Protein AF-A0A7S1AVR0-F1 (afdb_monomer_lite)

Foldseek 3Di:
DDDDDDDDDDDPPPPPPPPPDPPPVPPPPDPPPDDDDDDDDPPPPPDDPPDDPPDDDDDDDPDPVVVVVVVVVVVVPPPPDDDDDDDDDPVVVVVVVVVVVVVVVVVVVVVVVVVVVVVVVVVVVVVVVVVVVVVVVVVVVVVVVVVVVVVVVVVVVVVVVVVVVVVVVVVVVVVVVVVVVVVVVVVVVVVVVVVVVVVVVVVVVVVVVVVVVVVVVVVVVVVVVVVVVVVVVVVVVVVVVVVVVVVVVVVVVVVVVVVVVVVVVVVVVVVVVVVVVVVVVVVVVVVVVVVVVVVVVVVVVVVVVVVPPPPPPPDD

Secondary structure (DSSP, 8-state):
----------------------------S----------------------------------THHHHHHHHHHHTTSSS--------SSHHHHHHHHHHHHHHHHHHHHHHHHHHHHHHHHHHHHHHHHHHHHHHHHHHHHHHHHHHHHHHHHHHHHHHHHHHHHHHHHHHHHHHHHHHHHHHHHHHHHHHHHHHHHHHHHHHHHHHHHHHHHHHHHHHHHHHHHHHHHHHHHHHHHHHHHHHHHHHHHHHHHHHHHHHHHHHHHHHHHHHHHHHHHHHHHHHHHHHHHHHHHHHHHHHHHHHHHHSS-------

Sequence (316 aa):
MVLDTPATSPSSLVRSETTSGVRVQKALAASGLDTVLSPVARDRCASEPRSACYEAPSLPRLSSAARLAAIENSIASVCRDTCPGTSRKVASIDLDYRLQKLEEQITTTSHTNDSQVALLVDHAGTLEERLLAIRATREIHYERRQKGFRVVDNNMRVDFNSASQLQREAEARLELSAGARMTDLCEQFRKDRVAHTCVQEEFLREIGDEISRLGSALDAQRDTRVHHGDSIVARLETEFEEMQETLRAEQKLRSETQGALQQAVEDASSQLRAEIRRERDEREAVQGKLLDLLETTCSRIEVSVLSERPAVCINA

Structure (mmCIF, N/CA/C/O backbone):
data_AF-A0A7S1AVR0-F1
#
_entry.id   AF-A0A7S1AVR0-F1
#
loop_
_atom_site.group_PDB
_atom_site.id
_atom_site.type_symbol
_atom_site.label_atom_id
_atom_site.label_alt_id
_atom_site.label_comp_id
_atom_site.label_asym_id
_atom_site.label_entity_id
_atom_site.label_seq_id
_atom_site.pdbx_PDB_ins_code
_atom_site.Cartn_x
_atom_site.Cartn_y
_atom_site.Cartn_z
_atom_site.occupancy
_atom_site.B_iso_or_equiv
_atom_site.auth_seq_id
_atom_site.auth_comp_id
_atom_site.auth_asym_id
_atom_site.auth_atom_id
_atom_site.pdbx_PDB_model_num
ATOM 1 N N . MET A 1 1 ? -42.057 13.515 44.135 1.00 44.62 1 MET A N 1
ATOM 2 C CA . MET A 1 1 ? -41.476 14.786 43.658 1.00 44.62 1 MET A CA 1
ATOM 3 C C . MET A 1 1 ? -40.404 14.420 42.657 1.00 44.62 1 MET A C 1
ATOM 5 O O . MET A 1 1 ? -39.412 13.816 43.034 1.00 44.62 1 MET A O 1
ATOM 9 N N . VAL A 1 2 ? -40.722 14.640 41.387 1.00 44.78 2 VAL A N 1
ATOM 10 C CA . VAL A 1 2 ? -39.928 14.260 40.219 1.00 44.78 2 VAL A CA 1
ATOM 11 C C . VAL A 1 2 ? -38.876 15.346 40.015 1.00 44.78 2 VAL A C 1
ATOM 13 O O . VAL A 1 2 ? -39.233 16.516 39.904 1.00 44.78 2 VAL A O 1
ATOM 16 N N . LEU A 1 3 ? -37.598 14.976 40.037 1.00 51.28 3 LEU A N 1
ATOM 17 C CA . LEU A 1 3 ? -36.510 15.844 39.601 1.00 51.28 3 LEU A CA 1
ATOM 18 C C . LEU A 1 3 ? -36.007 15.295 38.271 1.00 51.28 3 LEU A C 1
ATOM 20 O O . LEU A 1 3 ? -35.187 14.382 38.235 1.00 51.28 3 LEU A O 1
ATOM 24 N N . ASP A 1 4 ? -36.557 15.853 37.196 1.00 48.62 4 ASP A N 1
ATOM 25 C CA . ASP A 1 4 ? -36.037 15.717 35.844 1.00 48.62 4 ASP A CA 1
ATOM 26 C C . ASP A 1 4 ? -34.758 16.550 35.722 1.00 48.62 4 ASP A C 1
ATOM 28 O O . ASP A 1 4 ? -34.782 17.782 35.762 1.00 48.62 4 ASP A O 1
ATOM 32 N N . THR A 1 5 ? -33.625 15.875 35.563 1.00 56.03 5 THR A N 1
ATOM 33 C CA . THR A 1 5 ? -32.391 16.468 35.049 1.00 56.03 5 THR A CA 1
ATOM 34 C C . THR A 1 5 ? -32.277 16.138 33.559 1.00 56.03 5 THR A C 1
ATOM 36 O O . THR A 1 5 ? -32.280 14.962 33.190 1.00 56.03 5 THR A O 1
ATOM 39 N N . PRO A 1 6 ? -32.162 17.134 32.662 1.00 60.41 6 PRO A N 1
ATOM 40 C CA . PRO A 1 6 ? -31.922 16.857 31.257 1.00 60.41 6 PRO A CA 1
ATOM 41 C C . PRO A 1 6 ? -30.470 16.416 31.060 1.00 60.41 6 PRO A C 1
ATOM 43 O O . PRO A 1 6 ? -29.523 17.146 31.358 1.00 60.41 6 PRO A O 1
ATOM 46 N N . ALA A 1 7 ? -30.317 15.199 30.545 1.00 51.16 7 ALA A N 1
ATOM 47 C CA . ALA A 1 7 ? -29.052 14.637 30.116 1.00 51.16 7 ALA A CA 1
ATOM 48 C C . ALA A 1 7 ? -28.479 15.440 28.940 1.00 51.16 7 ALA A C 1
ATOM 50 O O . ALA A 1 7 ? -29.019 15.477 27.832 1.00 51.16 7 ALA A O 1
ATOM 51 N N . THR A 1 8 ? -27.338 16.057 29.212 1.00 51.16 8 THR A N 1
ATOM 52 C CA . THR A 1 8 ? -26.366 16.578 28.261 1.00 51.16 8 THR A CA 1
ATOM 53 C C . THR A 1 8 ? -26.035 15.498 27.230 1.00 51.16 8 THR A C 1
ATOM 55 O O . THR A 1 8 ? -25.371 14.510 27.539 1.00 51.16 8 THR A O 1
ATOM 58 N N . SER A 1 9 ? -26.516 15.669 25.999 1.00 51.44 9 SER A N 1
ATOM 59 C CA . SER A 1 9 ? -26.126 14.809 24.882 1.00 51.44 9 SER A CA 1
ATOM 60 C C . SER A 1 9 ? -24.748 15.234 24.359 1.00 51.44 9 SER A C 1
ATOM 62 O O . SER A 1 9 ? -24.509 16.433 24.189 1.00 51.44 9 SER A O 1
ATOM 64 N N . PRO A 1 10 ? -23.832 14.282 24.123 1.00 54.88 10 PRO A N 1
ATOM 65 C CA . PRO A 1 10 ? -22.456 14.572 23.769 1.00 54.88 10 PRO A CA 1
ATOM 66 C C . PRO A 1 10 ? -22.299 14.816 22.265 1.00 54.88 10 PRO A C 1
ATOM 68 O O . PRO A 1 10 ? -22.935 14.173 21.436 1.00 54.88 10 PRO A O 1
ATOM 71 N N . SER A 1 11 ? -21.357 15.704 21.959 1.00 44.28 11 SER A N 1
ATOM 72 C CA . SER A 1 11 ? -20.429 15.589 20.835 1.00 44.28 11 SER A CA 1
ATOM 73 C C . SER A 1 11 ? -21.050 15.353 19.459 1.00 44.28 11 SER A C 1
ATOM 75 O O . SER A 1 11 ? -21.149 14.231 18.963 1.00 44.28 11 SER A O 1
ATOM 77 N N . SER A 1 12 ? -21.326 16.465 18.77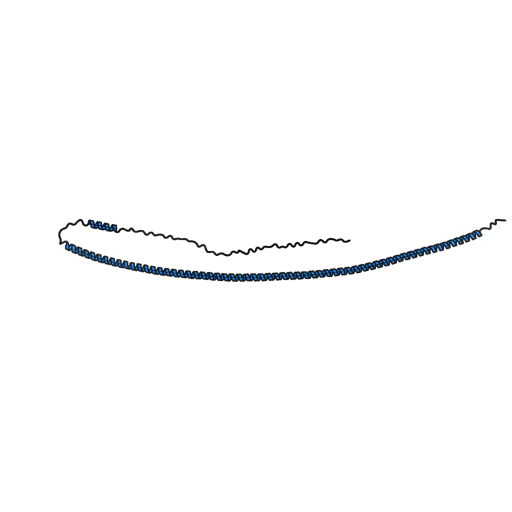7 1.00 43.91 12 SER A N 1
ATOM 78 C CA . SER A 1 12 ? -21.256 16.543 17.323 1.00 43.91 12 SER A CA 1
ATOM 79 C C . SER A 1 12 ? -19.890 16.030 16.859 1.00 43.91 12 SER A C 1
ATOM 81 O O . SER A 1 12 ? -18.874 16.725 16.881 1.00 43.91 12 SER A O 1
ATOM 83 N N . LEU A 1 13 ? -19.871 14.765 16.451 1.00 46.22 13 LEU A N 1
ATOM 84 C CA . LEU A 1 13 ? -18.769 14.141 15.746 1.00 46.22 13 LEU A CA 1
ATOM 85 C C . LEU A 1 13 ? -18.708 14.803 14.366 1.00 46.22 13 LEU A C 1
ATOM 87 O O . LEU A 1 13 ? -19.378 14.399 13.417 1.00 46.22 13 LEU A O 1
ATOM 91 N N . VAL A 1 14 ? -17.950 15.896 14.291 1.00 46.62 14 VAL A N 1
ATOM 92 C CA . VAL A 1 14 ? -17.516 16.509 13.041 1.00 46.62 14 VAL A CA 1
ATOM 93 C C . VAL A 1 14 ? -16.705 15.444 12.310 1.00 46.62 14 VAL A C 1
ATOM 95 O O . VAL A 1 14 ? -15.529 15.228 12.589 1.00 46.62 14 VAL A O 1
ATOM 98 N N . ARG A 1 15 ? -17.357 14.740 11.381 1.00 44.25 15 ARG A N 1
ATOM 99 C CA . ARG A 1 15 ? -16.680 14.090 10.262 1.00 44.25 15 ARG A CA 1
ATOM 100 C C . ARG A 1 15 ? -16.068 15.205 9.420 1.00 44.25 15 ARG A C 1
ATOM 102 O O . ARG A 1 15 ? -16.693 15.718 8.499 1.00 44.25 15 ARG A O 1
ATOM 109 N N . SER A 1 16 ? -14.852 15.610 9.762 1.00 44.28 16 SER A N 1
ATOM 110 C CA . SER A 1 16 ? -13.951 16.231 8.804 1.00 44.28 16 SER A CA 1
ATOM 111 C C . SER A 1 16 ? -13.518 15.131 7.842 1.00 44.28 16 SER A C 1
ATOM 113 O O . SER A 1 16 ? -12.582 14.377 8.098 1.00 44.28 16 SER A O 1
ATOM 115 N N . GLU A 1 17 ? -14.258 15.009 6.744 1.00 40.25 17 GLU A N 1
ATOM 116 C CA . GLU A 1 17 ? -13.794 14.322 5.549 1.00 40.25 17 GLU A CA 1
ATOM 117 C C . GLU A 1 17 ? -12.473 14.968 5.120 1.00 40.25 17 GLU A C 1
ATOM 119 O O . GLU A 1 17 ? -12.417 16.066 4.565 1.00 40.25 17 GLU A O 1
ATOM 124 N N . THR A 1 18 ? -11.372 14.289 5.422 1.00 49.06 18 THR A N 1
ATOM 125 C CA . THR A 1 18 ? -10.062 14.531 4.834 1.00 49.06 18 THR A CA 1
ATOM 126 C C . THR A 1 18 ? -10.076 14.044 3.387 1.00 49.06 18 THR A C 1
ATOM 128 O O . THR A 1 18 ? -9.428 13.072 3.019 1.00 49.06 18 THR A O 1
ATOM 131 N N . THR A 1 19 ? -10.801 14.753 2.527 1.00 50.31 19 THR A N 1
ATOM 132 C CA . THR A 1 19 ? -10.668 14.665 1.067 1.00 50.31 19 THR A CA 1
ATOM 133 C C . THR A 1 19 ? -10.056 15.952 0.526 1.00 50.31 19 THR A C 1
ATOM 135 O O . THR A 1 19 ? -10.594 16.624 -0.344 1.00 50.31 19 THR A O 1
ATOM 138 N N . SER A 1 20 ? -8.875 16.288 1.046 1.00 44.47 20 SER A N 1
ATOM 139 C CA . SER A 1 20 ? -7.823 16.901 0.235 1.00 44.47 20 SER A CA 1
ATOM 140 C C . SER A 1 20 ? -7.019 15.715 -0.309 1.00 44.47 20 SER A C 1
ATOM 142 O O . SER A 1 20 ? -6.165 15.153 0.362 1.00 44.47 20 SER A O 1
ATOM 144 N N . GLY A 1 21 ? -7.388 15.141 -1.450 1.00 45.91 21 GLY A N 1
ATOM 145 C CA . GLY A 1 21 ? -7.293 15.876 -2.700 1.00 45.91 21 GLY A CA 1
ATOM 146 C C . GLY A 1 21 ? -5.830 16.121 -3.070 1.00 45.91 21 GLY A C 1
ATOM 147 O O . GLY A 1 21 ? -5.524 17.143 -3.677 1.00 45.91 21 GLY A O 1
ATOM 148 N N . VAL A 1 22 ? -4.917 15.203 -2.717 1.00 43.09 22 VAL A N 1
ATOM 149 C CA . VAL A 1 22 ? -3.593 15.127 -3.341 1.00 43.09 22 VAL A CA 1
ATOM 150 C C . VAL A 1 22 ? -3.816 14.810 -4.820 1.00 43.09 22 VAL A C 1
ATOM 152 O O . VAL A 1 22 ? -3.806 13.661 -5.259 1.00 43.09 22 VAL A O 1
ATOM 155 N N . ARG A 1 23 ? -4.036 15.865 -5.612 1.00 46.56 23 ARG A N 1
ATOM 156 C CA . ARG A 1 23 ? -3.680 15.897 -7.025 1.00 46.56 23 ARG A CA 1
ATOM 157 C C . ARG A 1 23 ? -2.178 15.642 -7.079 1.00 46.56 23 ARG A C 1
ATOM 159 O O . ARG A 1 23 ? -1.380 16.571 -7.134 1.00 46.56 23 ARG A O 1
ATOM 166 N N . VAL A 1 24 ? -1.794 14.370 -7.107 1.00 45.84 24 VAL A N 1
ATOM 167 C CA . VAL A 1 24 ? -0.595 13.975 -7.834 1.00 45.84 24 VAL A CA 1
ATOM 168 C C . VAL A 1 24 ? -0.939 14.264 -9.288 1.00 45.84 24 VAL A C 1
ATOM 170 O O . VAL A 1 24 ? -1.520 13.440 -9.994 1.00 45.84 24 VAL A O 1
ATOM 173 N N . GLN A 1 25 ? -0.681 15.505 -9.709 1.00 42.16 25 GLN A N 1
ATOM 174 C CA . GLN A 1 25 ? -0.540 15.816 -11.116 1.00 42.16 25 GLN A CA 1
ATOM 175 C C . GLN A 1 25 ? 0.539 14.878 -11.631 1.00 42.16 25 GLN A C 1
ATOM 177 O O . GLN A 1 25 ? 1.729 15.031 -11.368 1.00 42.16 25 GLN A O 1
ATOM 182 N N . LYS A 1 26 ? 0.063 13.848 -12.318 1.00 47.94 26 LYS A N 1
ATOM 183 C CA . LYS A 1 26 ? 0.822 12.932 -13.141 1.00 47.94 26 LYS A CA 1
ATOM 184 C C . LYS A 1 26 ? 1.435 13.755 -14.275 1.00 47.94 26 LYS A C 1
ATOM 186 O O . LYS A 1 26 ? 0.915 13.790 -15.383 1.00 47.94 26 LYS A O 1
ATOM 191 N N . ALA A 1 27 ? 2.527 14.450 -13.971 1.00 42.81 27 ALA A N 1
ATOM 192 C CA . ALA A 1 27 ? 3.461 14.999 -14.939 1.00 42.81 27 ALA A CA 1
ATOM 193 C C . ALA A 1 27 ? 4.298 13.834 -15.495 1.00 42.81 27 ALA A C 1
ATOM 195 O O . ALA A 1 27 ? 5.472 13.670 -15.192 1.00 42.81 27 ALA A O 1
ATOM 196 N N . LEU A 1 28 ? 3.640 12.966 -16.262 1.00 49.56 28 LEU A N 1
ATOM 197 C CA . LEU A 1 28 ? 4.255 11.927 -17.085 1.00 49.56 28 LEU A CA 1
ATOM 198 C C . LEU A 1 28 ? 3.753 12.140 -18.510 1.00 49.56 28 LEU A C 1
ATOM 200 O O . LEU A 1 28 ? 2.890 11.412 -18.987 1.00 49.56 28 LEU A O 1
ATOM 204 N N . ALA A 1 29 ? 4.243 13.199 -19.146 1.00 48.91 29 ALA A N 1
ATOM 205 C CA . ALA A 1 29 ? 4.212 13.370 -20.594 1.00 48.91 29 ALA A CA 1
ATOM 206 C C . ALA A 1 29 ? 5.099 14.564 -20.960 1.00 48.91 29 ALA A C 1
ATOM 208 O O . ALA A 1 29 ? 4.632 15.697 -20.946 1.00 48.91 29 ALA A O 1
ATOM 209 N N . ALA A 1 30 ? 6.382 14.284 -21.201 1.00 48.12 30 ALA A N 1
ATOM 210 C CA . ALA A 1 30 ? 7.271 14.966 -22.155 1.00 48.12 30 ALA A CA 1
ATOM 211 C C . ALA A 1 30 ? 8.745 14.701 -21.796 1.00 48.12 30 ALA A C 1
ATOM 213 O O . ALA A 1 30 ? 9.553 15.618 -21.686 1.00 48.12 30 ALA A O 1
ATOM 214 N N . SER A 1 31 ? 9.133 13.433 -21.638 1.00 45.06 31 SER A N 1
ATOM 215 C CA . SER A 1 31 ? 10.514 13.045 -21.925 1.00 45.06 31 SER A CA 1
ATOM 216 C C . SER A 1 31 ? 10.659 13.004 -23.446 1.00 45.06 31 SER A C 1
ATOM 218 O O . SER A 1 31 ? 10.564 11.947 -24.065 1.00 45.06 31 SER A O 1
ATOM 220 N N . GLY A 1 32 ? 10.809 14.188 -24.042 1.00 46.75 32 GLY A N 1
ATOM 221 C CA . GLY A 1 32 ? 11.325 14.352 -25.394 1.00 46.75 32 GLY A CA 1
ATOM 222 C C . GLY A 1 32 ? 12.795 13.953 -25.398 1.00 46.75 32 GLY A C 1
ATOM 223 O O . GLY A 1 32 ? 13.672 14.798 -25.265 1.00 46.75 32 GLY A O 1
ATOM 224 N N . LEU A 1 33 ? 13.045 12.650 -25.485 1.00 49.78 33 LEU A N 1
ATOM 225 C CA . LEU A 1 33 ? 14.332 12.073 -25.860 1.00 49.78 33 LEU A CA 1
ATOM 226 C C . LEU A 1 33 ? 14.202 11.521 -27.275 1.00 49.78 33 LEU A C 1
ATOM 228 O O . LEU A 1 33 ? 14.422 10.348 -27.525 1.00 49.78 33 LEU A O 1
ATOM 232 N N . ASP A 1 34 ? 13.837 12.405 -28.191 1.00 43.09 34 ASP A N 1
ATOM 233 C CA . ASP A 1 34 ? 14.128 12.236 -29.599 1.00 43.09 34 ASP A CA 1
ATOM 234 C C . ASP A 1 34 ? 14.895 13.481 -30.001 1.00 43.09 34 ASP A C 1
ATOM 236 O O . ASP A 1 34 ? 14.373 14.593 -29.918 1.00 43.09 34 ASP A O 1
ATOM 240 N N . THR A 1 35 ? 16.153 13.299 -30.390 1.00 46.62 35 THR A N 1
ATOM 241 C CA . THR A 1 35 ? 16.697 13.779 -31.668 1.00 46.62 35 THR A CA 1
ATOM 242 C C . THR A 1 35 ? 18.223 13.848 -31.563 1.00 46.62 35 THR A C 1
ATOM 244 O O . THR A 1 35 ? 18.807 14.824 -31.109 1.00 46.62 35 THR A O 1
ATOM 247 N N . VAL A 1 36 ? 18.835 12.770 -32.055 1.00 48.09 36 VAL A N 1
ATOM 248 C CA . VAL A 1 36 ? 19.993 12.815 -32.957 1.00 48.09 36 VAL A CA 1
ATOM 249 C C . VAL A 1 36 ? 21.324 13.239 -32.328 1.00 48.09 36 VAL A C 1
ATOM 251 O O . VAL A 1 36 ? 21.730 14.396 -32.280 1.00 48.09 36 VAL A O 1
ATOM 254 N N . LEU A 1 37 ? 22.051 12.192 -31.940 1.00 43.22 37 LEU A N 1
ATOM 255 C CA . LEU A 1 37 ? 23.461 11.989 -32.264 1.00 43.22 37 LEU A CA 1
ATOM 256 C C . LEU A 1 37 ? 23.989 12.949 -33.349 1.00 43.22 37 LEU A C 1
ATOM 258 O O . LEU A 1 37 ? 23.586 12.883 -34.504 1.00 43.22 37 LEU A O 1
ATOM 262 N N . SER A 1 38 ? 24.926 13.799 -32.931 1.00 53.25 38 SER A N 1
ATOM 263 C CA . SER A 1 38 ? 26.074 14.341 -33.672 1.00 53.25 38 SER A CA 1
ATOM 264 C C . SER A 1 38 ? 26.224 13.906 -35.142 1.00 53.25 38 SER A C 1
ATOM 266 O O . SER A 1 38 ? 26.206 12.715 -35.458 1.00 53.25 38 SER A O 1
ATOM 268 N N . PRO A 1 39 ? 26.645 14.841 -36.008 1.00 49.69 39 PRO A N 1
ATOM 269 C CA . PRO A 1 39 ? 28.001 14.626 -36.491 1.00 49.69 39 PRO A CA 1
ATOM 270 C C . PRO A 1 39 ? 28.859 15.885 -36.391 1.00 49.69 39 PRO A C 1
ATOM 272 O O . PRO A 1 39 ? 28.570 16.922 -36.982 1.00 49.69 39 PRO A O 1
ATOM 275 N N . VAL A 1 40 ? 29.954 15.729 -35.647 1.00 50.03 40 VAL A N 1
ATOM 276 C CA . VAL A 1 40 ? 31.326 16.065 -36.049 1.00 50.03 40 VAL A CA 1
ATOM 277 C C . VAL A 1 40 ? 31.390 17.228 -37.037 1.00 50.03 40 VAL A C 1
ATOM 279 O O . VAL A 1 40 ? 31.258 17.056 -38.252 1.00 50.03 40 VAL A O 1
ATOM 282 N N . ALA A 1 41 ? 31.641 18.416 -36.490 1.00 45.41 41 ALA A N 1
ATOM 283 C CA . ALA A 1 41 ? 32.102 19.564 -37.246 1.00 45.41 41 ALA A CA 1
ATOM 284 C C . ALA A 1 41 ? 33.309 19.139 -38.096 1.00 45.41 41 ALA A C 1
ATOM 286 O O . ALA A 1 41 ? 34.398 18.886 -37.587 1.00 45.41 41 ALA A O 1
ATOM 287 N N . ARG A 1 42 ? 33.083 18.999 -39.404 1.00 47.09 42 ARG A N 1
ATOM 288 C CA . ARG A 1 42 ? 34.141 18.846 -40.396 1.00 47.09 42 ARG A CA 1
ATOM 289 C C . ARG A 1 42 ? 34.954 20.133 -40.411 1.00 47.09 42 ARG A C 1
ATOM 291 O O . ARG A 1 42 ? 34.459 21.165 -40.869 1.00 47.09 42 ARG A O 1
ATOM 298 N N . ASP A 1 43 ? 36.194 20.032 -39.952 1.00 41.03 43 ASP A N 1
ATOM 299 C CA . ASP A 1 43 ? 37.265 20.975 -40.246 1.00 41.03 43 ASP A CA 1
ATOM 300 C C . ASP A 1 43 ? 37.285 21.283 -41.748 1.00 41.03 43 ASP A C 1
ATOM 302 O O . ASP A 1 43 ? 37.631 20.451 -42.591 1.00 41.03 43 ASP A O 1
ATOM 306 N N . ARG A 1 44 ? 36.889 22.509 -42.095 1.00 43.50 44 ARG A N 1
ATOM 307 C CA . ARG A 1 44 ? 37.154 23.098 -43.406 1.00 43.50 44 ARG A CA 1
ATOM 308 C C . ARG A 1 44 ? 38.602 23.588 -43.419 1.00 43.50 44 ARG A C 1
ATOM 310 O O . ARG A 1 44 ? 38.856 24.779 -43.273 1.00 43.50 44 ARG A O 1
ATOM 317 N N . CYS A 1 45 ? 39.551 22.686 -43.652 1.00 44.81 45 CYS A N 1
ATOM 318 C CA . CYS A 1 45 ? 40.854 23.071 -44.193 1.00 44.81 45 CYS A CA 1
ATOM 319 C C . CYS A 1 45 ? 40.684 23.393 -45.684 1.00 44.81 45 CYS A C 1
ATOM 321 O O . CYS A 1 45 ? 40.872 22.546 -46.552 1.00 44.81 45 CYS A O 1
ATOM 323 N N . ALA A 1 46 ? 40.287 24.630 -45.975 1.00 47.97 46 ALA A N 1
ATOM 324 C CA . ALA A 1 46 ? 40.421 25.215 -47.299 1.00 47.97 46 ALA A CA 1
ATOM 325 C C . ALA A 1 46 ? 41.874 25.686 -47.478 1.00 47.97 46 ALA A C 1
ATOM 327 O O . ALA A 1 46 ? 42.205 26.833 -47.191 1.00 47.97 46 ALA A O 1
ATOM 328 N N . SER A 1 47 ? 42.755 24.788 -47.917 1.00 48.00 47 SER A N 1
ATOM 329 C CA . SER A 1 47 ? 44.052 25.148 -48.492 1.00 48.00 47 SER A CA 1
ATOM 330 C C . SER A 1 47 ? 43.971 24.992 -50.010 1.00 48.00 47 SER A C 1
ATOM 332 O O . SER A 1 47 ? 44.215 23.927 -50.568 1.00 48.00 47 SER A O 1
ATOM 334 N N . GLU A 1 48 ? 43.594 26.073 -50.694 1.00 43.56 48 GLU A N 1
ATOM 335 C CA . GLU A 1 48 ? 43.820 26.213 -52.134 1.00 43.56 48 GLU A CA 1
ATOM 336 C C . GLU A 1 48 ? 45.324 26.424 -52.390 1.00 43.56 48 GLU A C 1
ATOM 338 O O . GLU A 1 48 ? 45.884 27.409 -51.901 1.00 43.56 48 GLU A O 1
ATOM 343 N N . PRO A 1 49 ? 46.006 25.592 -53.197 1.00 50.44 49 PRO A N 1
ATOM 344 C CA . PRO A 1 49 ? 47.264 25.989 -53.799 1.00 50.44 49 PRO A CA 1
ATOM 345 C C . PRO A 1 49 ? 46.937 26.761 -55.080 1.00 50.44 49 PRO A C 1
ATOM 347 O O . PRO A 1 49 ? 46.643 26.178 -56.126 1.00 50.44 49 PRO A O 1
ATOM 350 N N . ARG A 1 50 ? 46.969 28.097 -55.016 1.00 46.44 50 ARG A N 1
ATOM 351 C CA . ARG A 1 50 ? 46.942 28.922 -56.227 1.00 46.44 50 ARG A CA 1
ATOM 352 C C . ARG A 1 50 ? 48.228 28.696 -57.020 1.00 46.44 50 ARG A C 1
ATOM 354 O O . ARG A 1 50 ? 49.290 29.214 -56.696 1.00 46.44 50 ARG A O 1
ATOM 361 N N . SER A 1 51 ? 48.059 27.873 -58.049 1.00 53.50 51 SER A N 1
ATOM 362 C CA . SER A 1 51 ? 48.830 27.739 -59.281 1.00 53.50 51 SER A CA 1
ATOM 363 C C . SER A 1 51 ? 49.708 28.955 -59.592 1.00 53.50 51 SER A C 1
ATOM 365 O O . SER A 1 51 ? 49.220 29.998 -60.026 1.00 53.50 51 SER A O 1
ATOM 367 N N . ALA A 1 52 ? 51.018 28.790 -59.410 1.00 44.09 52 ALA A N 1
ATOM 368 C CA . ALA A 1 52 ? 52.026 29.674 -59.969 1.00 44.09 52 ALA A CA 1
ATOM 369 C C . ALA A 1 52 ? 52.006 29.533 -61.499 1.00 44.09 52 ALA A C 1
ATOM 371 O O . ALA A 1 52 ? 52.456 28.529 -62.055 1.00 44.09 52 ALA A O 1
ATOM 372 N N . CYS A 1 53 ? 51.448 30.529 -62.182 1.00 40.47 53 CYS A N 1
ATOM 373 C CA . CYS A 1 53 ? 51.599 30.695 -63.619 1.00 40.47 53 CYS A CA 1
ATOM 374 C C . CYS A 1 53 ? 53.074 31.000 -63.912 1.00 40.47 53 CYS A C 1
ATOM 376 O O . CYS A 1 53 ? 53.535 32.119 -63.704 1.00 40.47 53 CYS A O 1
ATOM 378 N N . TYR A 1 54 ? 53.822 29.999 -64.372 1.00 47.06 54 TYR A N 1
ATOM 379 C CA . TYR A 1 54 ? 55.092 30.228 -65.051 1.00 47.06 54 TYR A CA 1
ATOM 380 C C . TYR A 1 54 ? 54.790 30.888 -66.403 1.00 47.06 54 TYR A C 1
ATOM 382 O O . TYR A 1 54 ? 54.397 30.218 -67.358 1.00 47.06 54 TYR A O 1
ATOM 390 N N . GLU A 1 55 ? 54.947 32.210 -66.479 1.00 41.06 55 GLU A N 1
ATOM 391 C CA . GLU A 1 55 ? 55.078 32.918 -67.751 1.00 41.06 55 GLU A CA 1
ATOM 392 C C . GLU A 1 55 ? 56.381 32.467 -68.426 1.00 41.06 55 GLU A C 1
ATOM 394 O O . GLU A 1 55 ? 57.482 32.657 -67.906 1.00 41.06 55 GLU A O 1
ATOM 399 N N . ALA A 1 56 ? 56.253 31.812 -69.579 1.00 46.44 56 ALA A N 1
ATOM 400 C CA . ALA A 1 56 ? 57.386 31.453 -70.417 1.00 46.44 56 ALA A CA 1
ATOM 401 C C . ALA A 1 56 ? 57.936 32.714 -71.118 1.00 46.44 56 ALA A C 1
ATOM 403 O O . ALA A 1 56 ? 57.150 33.499 -71.653 1.00 46.44 56 ALA A O 1
ATOM 404 N N . PRO A 1 57 ? 59.265 32.911 -71.178 1.00 48.16 57 PRO A N 1
ATOM 405 C CA . PRO A 1 57 ? 59.858 34.055 -71.855 1.00 48.16 57 PRO A CA 1
ATOM 406 C C . PRO A 1 57 ? 59.607 33.959 -73.365 1.00 48.16 57 PRO A C 1
ATOM 408 O O . PRO A 1 57 ? 60.077 33.043 -74.042 1.00 48.16 57 PRO A O 1
ATOM 411 N N . SER A 1 58 ? 58.856 34.918 -73.905 1.00 46.75 58 SER A N 1
ATOM 412 C CA . SER A 1 58 ? 58.650 35.073 -75.342 1.00 46.75 58 SER A CA 1
ATOM 413 C C . SER A 1 58 ? 59.973 35.436 -76.021 1.00 46.75 58 SER A C 1
ATOM 415 O O . SER A 1 58 ? 60.462 36.559 -75.891 1.00 46.75 58 SER A O 1
ATOM 417 N N . LEU A 1 59 ? 60.558 34.485 -76.752 1.00 52.19 59 LEU A N 1
ATOM 418 C CA . LEU A 1 59 ? 61.715 34.731 -77.611 1.00 52.19 59 LEU A CA 1
ATOM 419 C C . LEU A 1 59 ? 61.336 35.684 -78.765 1.00 52.19 59 LEU A C 1
ATOM 421 O O . LEU A 1 59 ? 60.267 35.526 -79.366 1.00 52.19 59 LEU A O 1
ATOM 425 N N . PRO A 1 60 ? 62.199 36.653 -79.118 1.00 47.56 60 PRO A N 1
ATOM 426 C CA . PRO A 1 60 ? 61.926 37.611 -80.179 1.00 47.56 60 PRO A CA 1
ATOM 427 C C . PRO A 1 60 ? 61.914 36.917 -81.546 1.00 47.56 60 PRO A C 1
ATOM 429 O O . PRO A 1 60 ? 62.920 36.380 -82.013 1.00 47.56 60 PRO A O 1
ATOM 432 N N . ARG A 1 61 ? 60.758 36.958 -82.219 1.00 46.28 61 ARG A N 1
ATOM 433 C CA . ARG A 1 61 ? 60.627 36.622 -83.640 1.00 46.28 61 ARG A CA 1
ATOM 434 C C . ARG A 1 61 ? 61.383 37.665 -84.467 1.00 46.28 61 ARG A C 1
ATOM 436 O O . ARG A 1 61 ? 60.845 38.719 -84.793 1.00 46.28 61 ARG A O 1
ATOM 443 N N . LEU A 1 62 ? 62.631 37.366 -84.817 1.00 48.72 62 LEU A N 1
ATOM 444 C CA . LEU A 1 62 ? 63.363 38.091 -85.854 1.00 48.72 62 LEU A CA 1
ATOM 445 C C . LEU A 1 62 ? 62.677 37.825 -87.201 1.00 48.72 62 LEU A C 1
ATOM 447 O O . LEU A 1 62 ? 62.687 36.702 -87.702 1.00 48.72 62 LEU A O 1
ATOM 451 N N . SER A 1 63 ? 62.036 38.853 -87.759 1.00 52.88 63 SER A N 1
ATOM 452 C CA . SER A 1 63 ? 61.361 38.775 -89.056 1.00 52.88 63 SER A CA 1
ATOM 453 C C . SER A 1 63 ? 62.355 38.402 -90.165 1.00 52.88 63 SER A C 1
ATOM 455 O O . SER A 1 63 ? 63.395 39.045 -90.329 1.00 52.88 63 SER A O 1
ATOM 457 N N . SER A 1 64 ? 62.030 37.370 -90.950 1.00 55.34 64 SER A N 1
ATOM 458 C CA . SER A 1 64 ? 62.800 36.966 -92.138 1.00 55.34 64 SER A CA 1
ATOM 459 C C . SER A 1 64 ? 62.881 38.073 -93.200 1.00 55.34 64 SER A C 1
ATOM 461 O O . SER A 1 64 ? 63.763 38.035 -94.056 1.00 55.34 64 SER A O 1
ATOM 463 N N . ALA A 1 65 ? 62.036 39.104 -93.092 1.00 56.09 65 ALA A N 1
ATOM 464 C CA . ALA A 1 65 ? 62.040 40.282 -93.950 1.00 56.09 65 ALA A CA 1
ATOM 465 C C . ALA A 1 65 ? 63.345 41.103 -93.854 1.00 56.09 65 ALA A C 1
ATOM 467 O O . ALA A 1 65 ? 63.801 41.632 -94.862 1.00 56.09 65 ALA A O 1
ATOM 468 N N . ALA A 1 66 ? 64.009 41.151 -92.689 1.00 56.50 66 ALA A N 1
ATOM 469 C CA . ALA A 1 66 ? 65.251 41.920 -92.529 1.00 56.50 66 ALA A CA 1
ATOM 470 C C . ALA A 1 66 ? 66.493 41.221 -93.120 1.00 56.50 66 ALA A C 1
ATOM 472 O O . ALA A 1 66 ? 67.450 41.887 -93.508 1.00 56.50 66 ALA A O 1
ATOM 473 N N . ARG A 1 67 ? 66.491 39.881 -93.219 1.00 56.56 67 ARG A N 1
ATOM 474 C CA . ARG A 1 67 ? 67.619 39.122 -93.798 1.00 56.56 67 ARG A CA 1
ATOM 475 C C . ARG A 1 67 ? 67.596 39.101 -95.328 1.00 56.56 67 ARG A C 1
ATOM 477 O O . ARG A 1 67 ? 68.662 39.074 -95.932 1.00 56.56 67 ARG A O 1
ATOM 484 N N . LEU A 1 68 ? 66.416 39.174 -95.948 1.00 57.00 68 LEU A N 1
ATOM 485 C CA . LEU A 1 68 ? 66.299 39.243 -97.410 1.00 57.00 68 LEU A CA 1
ATOM 486 C C . LEU A 1 68 ? 66.709 40.623 -97.962 1.00 57.00 68 LEU A C 1
ATOM 488 O O . LEU A 1 68 ? 67.403 40.679 -98.974 1.00 57.00 68 LEU A O 1
ATOM 492 N N . ALA A 1 69 ? 66.442 41.715 -97.234 1.00 58.25 69 ALA A N 1
ATOM 493 C CA . ALA A 1 69 ? 66.876 43.063 -97.627 1.00 58.25 69 ALA A CA 1
ATOM 494 C C . ALA A 1 69 ? 68.412 43.262 -97.602 1.00 58.25 69 ALA A C 1
ATOM 496 O O . ALA A 1 69 ? 68.956 44.059 -98.366 1.00 58.25 69 ALA A O 1
ATOM 497 N N . ALA A 1 70 ? 69.139 42.524 -96.751 1.00 56.50 70 ALA A N 1
ATOM 498 C CA . ALA A 1 70 ? 70.605 42.579 -96.701 1.00 56.50 70 ALA A CA 1
ATOM 499 C C . ALA A 1 70 ? 71.272 41.828 -97.871 1.00 56.50 70 ALA A C 1
ATOM 501 O O . ALA A 1 70 ? 72.363 42.203 -98.297 1.00 56.50 70 ALA A O 1
ATOM 502 N N . ILE A 1 71 ? 70.609 40.804 -98.422 1.00 59.66 71 ILE A N 1
ATOM 503 C CA . ILE A 1 71 ? 71.102 40.059 -99.590 1.00 59.66 71 ILE A CA 1
ATOM 504 C C . ILE A 1 71 ? 70.799 40.830 -100.886 1.00 59.66 71 ILE A C 1
ATOM 506 O O . ILE A 1 71 ? 71.677 40.924 -101.743 1.00 59.66 71 ILE A O 1
ATOM 510 N N . GLU A 1 72 ? 69.635 41.482 -101.004 1.00 54.38 72 GLU A N 1
ATOM 511 C CA . GLU A 1 72 ? 69.326 42.343 -102.162 1.00 54.38 72 GLU A CA 1
ATOM 512 C C . GLU A 1 72 ? 70.283 43.542 -102.289 1.00 54.38 72 GLU A C 1
ATOM 514 O O . GLU A 1 72 ? 70.736 43.854 -103.392 1.00 54.38 72 GLU A O 1
ATOM 519 N N . ASN A 1 73 ? 70.703 44.149 -101.172 1.00 56.06 73 ASN A N 1
ATOM 520 C CA . ASN A 1 73 ? 71.683 45.243 -101.202 1.00 56.06 73 ASN A CA 1
ATOM 521 C C . ASN A 1 73 ? 73.120 44.786 -101.518 1.00 56.06 73 ASN A C 1
ATOM 523 O O . ASN A 1 73 ? 73.903 45.580 -102.037 1.00 56.06 73 ASN A O 1
ATOM 527 N N . SER A 1 74 ? 73.472 43.520 -101.265 1.00 53.34 74 SER A N 1
ATOM 528 C CA . SER A 1 74 ? 74.802 42.986 -101.599 1.00 53.34 74 SER A CA 1
ATOM 529 C C . SER A 1 74 ? 74.921 42.553 -103.064 1.00 53.34 74 SER A C 1
ATOM 531 O O . SER A 1 74 ? 76.025 42.550 -103.605 1.00 53.34 74 SER A O 1
ATOM 533 N N . ILE A 1 75 ? 73.810 42.207 -103.726 1.00 54.34 75 ILE A N 1
ATOM 534 C CA . ILE A 1 75 ? 73.803 41.827 -105.149 1.00 54.34 75 ILE A CA 1
ATOM 535 C C . ILE A 1 75 ? 73.793 43.078 -106.052 1.00 54.34 75 ILE A C 1
ATOM 537 O O . ILE A 1 75 ? 74.389 43.071 -107.129 1.00 54.34 75 ILE A O 1
ATOM 541 N N . ALA A 1 76 ? 73.231 44.200 -105.584 1.00 53.00 76 ALA A N 1
ATOM 542 C CA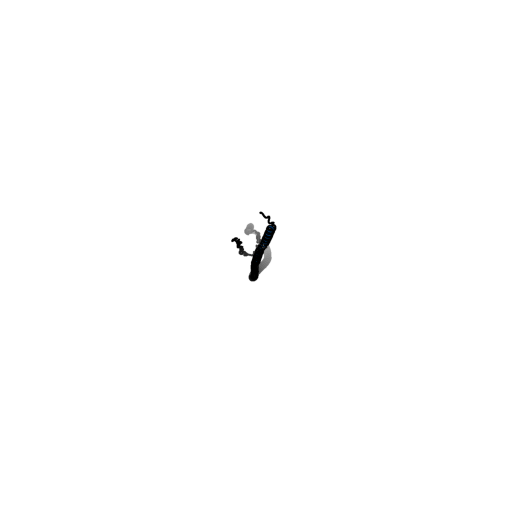 . ALA A 1 76 ? 73.224 45.464 -106.325 1.00 53.00 76 ALA A CA 1
ATOM 543 C C . ALA A 1 76 ? 74.594 46.184 -106.396 1.00 53.00 76 ALA A C 1
ATOM 545 O O . ALA A 1 76 ? 74.784 47.033 -107.270 1.00 53.00 76 ALA A O 1
ATOM 546 N N . SER A 1 77 ? 75.569 45.857 -105.531 1.00 49.59 77 SER A N 1
ATOM 547 C CA . SER A 1 77 ? 76.872 46.552 -105.487 1.00 49.59 77 SER A CA 1
A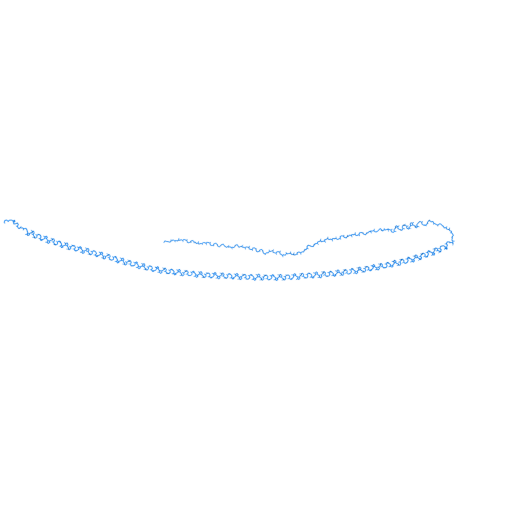TOM 548 C C . SER A 1 77 ? 78.017 45.856 -106.236 1.00 49.59 77 SER A C 1
ATOM 550 O O . SER A 1 77 ? 79.116 46.400 -106.271 1.00 49.59 77 SER A O 1
ATOM 552 N N . VAL A 1 78 ? 77.791 44.684 -106.842 1.00 50.34 78 VAL A N 1
ATOM 553 C CA . VAL A 1 78 ? 78.849 43.902 -107.527 1.00 50.34 78 VAL A CA 1
ATOM 554 C C . VAL A 1 78 ? 78.755 43.986 -109.064 1.00 50.34 78 VAL A C 1
ATOM 556 O O . VAL A 1 78 ? 79.651 43.539 -109.768 1.00 50.34 78 VAL A O 1
ATOM 559 N N . CYS A 1 79 ? 77.726 44.639 -109.622 1.00 44.16 79 CYS A N 1
ATOM 560 C CA . CYS A 1 79 ? 77.519 44.727 -111.081 1.00 44.16 79 CYS A CA 1
ATOM 561 C C . CYS A 1 79 ? 77.986 46.041 -111.744 1.00 44.16 79 CYS A C 1
ATOM 563 O O . CYS A 1 79 ? 77.615 46.322 -112.883 1.00 44.16 79 CYS A O 1
ATOM 565 N N . ARG A 1 80 ? 78.809 46.855 -111.075 1.00 41.81 80 ARG A N 1
ATOM 566 C CA . ARG A 1 80 ? 79.492 48.002 -111.698 1.00 41.81 80 ARG A CA 1
ATOM 567 C C . ARG A 1 80 ? 80.991 47.839 -111.521 1.00 41.81 80 ARG A C 1
ATOM 569 O O . ARG A 1 80 ? 81.519 48.306 -110.529 1.00 41.81 80 ARG A O 1
ATOM 576 N N . ASP A 1 81 ? 81.598 47.080 -112.429 1.00 38.94 81 ASP A N 1
ATOM 577 C CA . ASP A 1 81 ? 82.963 47.255 -112.945 1.00 38.94 81 ASP A CA 1
ATOM 578 C C . ASP A 1 81 ? 83.434 45.936 -113.556 1.00 38.94 81 ASP A C 1
ATOM 580 O O . ASP A 1 81 ? 83.837 45.016 -112.853 1.00 38.94 81 ASP A O 1
ATOM 584 N N . THR A 1 82 ? 83.359 45.825 -114.884 1.00 46.12 82 THR A N 1
ATOM 585 C CA . THR A 1 82 ? 84.362 45.123 -115.705 1.00 46.12 82 THR A CA 1
ATOM 586 C C . THR A 1 82 ? 84.031 45.311 -117.183 1.00 46.12 82 THR A C 1
ATOM 588 O O . THR A 1 82 ? 83.156 44.667 -117.759 1.00 46.12 82 THR A O 1
ATOM 591 N N . CYS A 1 83 ? 84.752 46.251 -117.790 1.00 39.28 83 CYS A N 1
ATOM 592 C CA . CYS A 1 83 ? 84.831 46.439 -119.231 1.00 39.28 83 CYS A CA 1
ATOM 593 C C . CYS A 1 83 ? 85.649 45.313 -119.897 1.00 39.28 83 CYS A C 1
ATOM 595 O O . CYS A 1 83 ? 86.470 44.666 -119.240 1.00 39.28 83 CYS A O 1
ATOM 597 N N . PRO A 1 84 ? 85.437 45.070 -121.202 1.00 40.28 84 PRO A N 1
ATOM 598 C CA . PRO A 1 84 ? 85.874 43.858 -121.871 1.00 40.28 84 PRO A CA 1
ATOM 599 C C . PRO A 1 84 ? 87.261 43.990 -122.508 1.00 40.28 84 PRO A C 1
ATOM 601 O O . PRO A 1 84 ? 87.621 45.026 -123.059 1.00 40.28 84 PRO A O 1
ATOM 604 N N . GLY A 1 85 ? 87.961 42.857 -122.560 1.00 33.03 85 GLY A N 1
ATOM 605 C CA . GLY A 1 85 ? 88.933 42.564 -123.609 1.00 33.03 85 GLY A CA 1
ATOM 606 C C . GLY A 1 85 ? 90.381 42.548 -123.147 1.00 33.03 85 GLY A C 1
ATOM 607 O O . GLY A 1 85 ? 90.982 43.595 -122.955 1.00 33.03 85 GLY A O 1
ATOM 608 N N . THR A 1 86 ? 90.975 41.354 -123.061 1.00 35.50 86 THR A N 1
ATOM 609 C CA . THR A 1 86 ? 92.107 40.920 -123.909 1.00 35.50 86 THR A CA 1
ATOM 610 C C . THR A 1 86 ? 92.708 39.587 -123.426 1.00 35.50 86 THR A C 1
ATOM 612 O O . THR A 1 86 ? 92.817 39.316 -122.239 1.00 35.50 86 THR A O 1
ATOM 615 N N . SER A 1 87 ? 93.138 38.773 -124.397 1.00 39.31 87 SER A N 1
ATOM 616 C CA . SER A 1 87 ? 94.151 37.705 -124.291 1.00 39.31 87 SER A CA 1
ATOM 617 C C . SER A 1 87 ? 93.790 36.355 -123.626 1.00 39.31 87 SER A C 1
ATOM 619 O O . SER A 1 87 ? 94.156 36.038 -122.497 1.00 39.31 87 SER A O 1
ATOM 621 N N . ARG A 1 88 ? 93.132 35.486 -124.414 1.00 43.94 88 ARG A N 1
ATOM 622 C CA . ARG A 1 88 ? 92.988 34.032 -124.187 1.00 43.94 88 ARG A CA 1
ATOM 623 C C . ARG A 1 88 ? 94.295 33.301 -124.515 1.00 43.94 88 ARG A C 1
ATOM 625 O O . ARG A 1 88 ? 94.767 33.440 -125.641 1.00 43.94 88 ARG A O 1
ATOM 632 N N . LYS A 1 89 ? 94.766 32.442 -123.596 1.00 44.28 89 LYS A N 1
ATOM 633 C CA . LYS A 1 89 ? 95.234 31.041 -123.817 1.00 44.28 89 LYS A CA 1
ATOM 634 C C . LYS A 1 89 ? 96.263 30.537 -122.789 1.00 44.28 89 LYS A C 1
ATOM 636 O O . LYS A 1 89 ? 96.420 29.331 -122.680 1.00 44.28 89 LYS A O 1
ATOM 641 N N . VAL A 1 90 ? 96.867 31.401 -121.967 1.00 46.72 90 VAL A N 1
ATOM 642 C CA . VAL A 1 90 ? 97.752 30.970 -120.851 1.00 46.72 90 VAL A CA 1
ATOM 643 C C . VAL A 1 90 ? 97.009 30.905 -119.502 1.00 46.72 90 VAL A C 1
ATOM 645 O O . VAL A 1 90 ? 97.434 30.208 -118.592 1.00 46.72 90 VAL A O 1
ATOM 648 N N . ALA A 1 91 ? 95.820 31.512 -119.411 1.00 50.25 91 ALA A N 1
ATOM 649 C CA . ALA A 1 91 ? 94.907 31.372 -118.272 1.00 50.25 91 ALA A CA 1
ATOM 650 C C . ALA A 1 91 ? 94.184 30.008 -118.211 1.00 50.25 91 ALA A C 1
ATOM 652 O O . ALA A 1 91 ? 93.604 29.701 -117.182 1.00 50.25 91 ALA A O 1
ATOM 653 N N . SER A 1 92 ? 94.209 29.199 -119.282 1.00 53.41 92 SER A N 1
ATOM 654 C CA . SER A 1 92 ? 93.436 27.944 -119.387 1.00 53.41 92 SER A CA 1
ATOM 655 C C . SER A 1 92 ? 93.965 26.836 -118.477 1.00 53.41 92 SER A C 1
ATOM 657 O O . SER A 1 92 ? 93.179 26.203 -117.798 1.00 53.41 92 SER A O 1
ATOM 659 N N . ILE A 1 93 ? 95.287 26.636 -118.412 1.00 60.59 93 ILE A N 1
ATOM 660 C CA . ILE A 1 93 ? 95.887 25.537 -117.631 1.00 60.59 93 ILE A CA 1
ATOM 661 C C . ILE A 1 93 ? 95.832 25.832 -116.121 1.00 60.59 93 ILE A C 1
ATOM 663 O O . ILE A 1 93 ? 95.594 24.933 -115.321 1.00 60.59 93 ILE A O 1
ATOM 667 N N . ASP A 1 94 ? 95.997 27.099 -115.721 1.00 64.94 94 ASP A N 1
ATOM 668 C CA . ASP A 1 94 ? 95.786 27.528 -114.328 1.00 64.94 94 ASP A CA 1
ATOM 669 C C . ASP A 1 94 ? 94.293 27.471 -113.951 1.00 64.94 94 ASP A C 1
ATOM 671 O O . ASP A 1 94 ? 93.954 27.109 -112.827 1.00 64.94 94 ASP A O 1
ATOM 675 N N . LEU A 1 95 ? 93.382 27.744 -114.896 1.00 69.12 95 LEU A N 1
ATOM 676 C CA . LEU A 1 95 ? 91.946 27.502 -114.718 1.00 69.12 95 LEU A CA 1
ATOM 677 C C . LEU A 1 95 ? 91.638 26.015 -114.547 1.00 69.12 95 LEU A C 1
ATOM 679 O O . LEU A 1 95 ? 90.897 25.691 -113.633 1.00 69.12 95 LEU A O 1
ATOM 683 N N . ASP A 1 96 ? 92.224 25.130 -115.351 1.00 73.94 96 ASP A N 1
ATOM 684 C CA . ASP A 1 96 ? 91.968 23.687 -115.282 1.00 73.94 96 ASP A CA 1
ATOM 685 C C . ASP A 1 96 ? 92.498 23.076 -113.973 1.00 73.94 96 ASP A C 1
ATOM 687 O O . ASP A 1 96 ? 91.801 22.299 -113.327 1.00 73.94 96 ASP A O 1
ATOM 691 N N . TYR A 1 97 ? 93.678 23.493 -113.498 1.00 81.44 97 TYR A N 1
ATOM 692 C CA . TYR A 1 97 ? 94.192 23.080 -112.184 1.00 81.44 97 TYR A CA 1
ATOM 693 C C . TYR A 1 97 ? 93.361 23.648 -111.024 1.00 81.44 97 TYR A C 1
ATOM 695 O O . TYR A 1 97 ? 93.085 22.951 -110.046 1.00 81.44 97 TYR A O 1
ATOM 703 N N . ARG A 1 98 ? 92.922 24.912 -111.116 1.00 78.50 98 ARG A N 1
ATOM 704 C CA . ARG A 1 98 ? 92.002 25.500 -110.130 1.00 78.50 98 ARG A CA 1
ATOM 705 C C . ARG A 1 98 ? 90.636 24.825 -110.162 1.00 78.50 98 ARG A C 1
ATOM 707 O O . ARG A 1 98 ? 90.068 24.644 -109.095 1.00 78.50 98 ARG A O 1
ATOM 714 N N . LEU A 1 99 ? 90.135 24.433 -111.331 1.00 80.12 99 LEU A N 1
ATOM 715 C CA . LEU A 1 99 ? 88.899 23.668 -111.493 1.00 80.12 99 LEU A CA 1
ATOM 716 C C . LEU A 1 99 ? 89.043 22.279 -110.882 1.00 80.12 99 LEU A C 1
ATOM 718 O O . LEU A 1 99 ? 88.190 21.906 -110.095 1.00 80.12 99 LEU A O 1
ATOM 722 N N . GLN A 1 100 ? 90.147 21.571 -111.124 1.00 83.75 100 GLN A N 1
ATOM 723 C CA . GLN A 1 100 ? 90.401 20.263 -110.517 1.00 83.75 100 GLN A CA 1
ATOM 724 C C . GLN A 1 100 ? 90.546 20.354 -108.991 1.00 83.75 100 GLN A C 1
ATOM 726 O O . GLN A 1 100 ? 89.987 19.541 -108.262 1.00 83.75 100 GLN A O 1
ATOM 731 N N . LYS A 1 101 ? 91.236 21.382 -108.480 1.00 83.00 101 LYS A N 1
ATOM 732 C CA . LYS A 1 101 ? 91.330 21.643 -107.037 1.00 83.00 101 LYS A CA 1
ATOM 733 C C . LYS A 1 101 ? 89.979 22.036 -106.439 1.00 83.00 101 LYS A C 1
ATOM 735 O O . LYS A 1 101 ? 89.683 21.649 -105.313 1.00 83.00 101 LYS A O 1
ATOM 740 N N . LEU A 1 102 ? 89.163 22.797 -107.169 1.00 81.31 102 LEU A N 1
ATOM 741 C CA . LEU A 1 102 ? 87.793 23.116 -106.775 1.00 81.31 102 LEU A CA 1
ATOM 742 C C . LEU A 1 102 ? 86.903 21.873 -106.819 1.00 81.31 102 LEU A C 1
ATOM 744 O O . LEU A 1 102 ? 86.112 21.704 -105.911 1.00 81.31 102 LEU A O 1
ATOM 748 N N . GLU A 1 103 ? 87.051 20.979 -107.793 1.00 88.25 103 GLU A N 1
ATOM 749 C CA . GLU A 1 103 ? 86.329 19.704 -107.869 1.00 88.25 103 GLU A CA 1
ATOM 750 C C . GLU A 1 103 ? 86.736 18.756 -106.738 1.00 88.25 103 GLU A C 1
ATOM 752 O O . GLU A 1 103 ? 85.877 18.150 -106.104 1.00 88.25 103 GLU A O 1
ATOM 757 N N . GLU A 1 104 ? 88.024 18.664 -106.408 1.00 87.88 104 GLU A N 1
ATOM 758 C CA . GLU A 1 104 ? 88.507 17.898 -105.255 1.00 87.88 104 GLU A CA 1
ATOM 759 C C . GLU A 1 104 ? 88.016 18.516 -103.933 1.00 87.88 104 GLU A C 1
ATOM 761 O O . GLU A 1 104 ? 87.564 17.811 -103.031 1.00 87.88 104 GLU A O 1
ATOM 766 N N . GLN A 1 105 ? 87.995 19.849 -103.822 1.00 90.94 105 GLN A N 1
ATOM 767 C CA . GLN A 1 105 ? 87.379 20.545 -102.688 1.00 90.94 105 GLN A CA 1
ATOM 768 C C . GLN A 1 105 ? 85.863 20.331 -102.631 1.00 90.94 105 GLN A C 1
ATOM 770 O O . GLN A 1 105 ? 85.321 20.122 -101.552 1.00 90.94 105 GLN A O 1
ATOM 775 N N . ILE A 1 106 ? 85.164 20.338 -103.764 1.00 89.31 106 ILE A N 1
ATOM 776 C CA . ILE A 1 106 ? 83.720 20.096 -103.847 1.00 89.31 106 ILE A CA 1
ATOM 777 C C . ILE A 1 106 ? 83.407 18.645 -103.479 1.00 89.31 106 ILE A C 1
ATOM 779 O O . ILE A 1 106 ? 82.479 18.405 -102.722 1.00 89.31 106 ILE A O 1
ATOM 783 N N . THR A 1 107 ? 84.183 17.672 -103.948 1.00 89.56 107 THR A N 1
ATOM 784 C CA . THR A 1 107 ? 83.963 16.248 -103.647 1.00 89.56 107 THR A CA 1
ATOM 785 C C . THR A 1 107 ? 84.311 15.907 -102.203 1.00 89.56 107 THR A C 1
ATOM 787 O O . THR A 1 107 ? 83.540 15.209 -101.549 1.00 89.56 107 THR A O 1
ATOM 790 N N . THR A 1 108 ? 85.410 16.441 -101.660 1.00 91.31 108 THR A N 1
ATOM 791 C CA . THR A 1 108 ? 85.741 16.289 -100.233 1.00 91.31 108 THR A CA 1
ATOM 792 C C . THR A 1 108 ? 84.707 16.972 -99.343 1.00 91.31 108 THR A C 1
ATOM 794 O O . THR A 1 108 ? 84.212 16.339 -98.413 1.00 91.31 108 THR A O 1
ATOM 797 N N . THR A 1 109 ? 84.309 18.214 -99.650 1.00 89.88 109 THR A N 1
ATOM 798 C CA . THR A 1 109 ? 83.251 18.906 -98.893 1.00 89.88 109 THR A CA 1
ATOM 799 C C . THR A 1 109 ? 81.904 18.202 -99.025 1.00 89.88 109 THR A C 1
ATOM 801 O O . THR A 1 109 ? 81.238 18.017 -98.010 1.00 89.88 109 THR A O 1
ATOM 804 N N . SER A 1 110 ? 81.532 17.723 -100.216 1.00 93.56 110 SER A N 1
ATOM 805 C CA . SER A 1 110 ? 80.334 16.903 -100.435 1.00 93.56 110 SER A CA 1
ATOM 806 C C . SER A 1 110 ? 80.376 15.650 -99.577 1.00 93.56 110 SER A C 1
ATOM 808 O O . SER A 1 110 ? 79.461 15.438 -98.799 1.00 93.56 110 SER A O 1
ATOM 810 N N . HIS A 1 111 ? 81.462 14.875 -99.616 1.00 93.56 111 HIS A N 1
ATOM 811 C CA . HIS A 1 111 ? 81.573 13.647 -98.833 1.00 93.56 111 HIS A CA 1
ATOM 812 C C . HIS A 1 111 ? 81.517 13.912 -97.321 1.00 93.56 111 HIS A C 1
ATOM 814 O O . HIS A 1 111 ? 80.840 13.192 -96.585 1.00 93.56 111 HIS A O 1
ATOM 820 N N . THR A 1 112 ? 82.168 14.982 -96.841 1.00 94.31 112 THR A N 1
ATOM 821 C CA . THR A 1 112 ? 82.053 15.383 -95.432 1.00 94.31 112 THR A CA 1
ATOM 822 C C . THR A 1 112 ? 80.631 15.811 -95.079 1.00 94.31 112 THR A C 1
ATOM 824 O O . THR A 1 112 ? 80.121 15.382 -94.046 1.00 94.31 112 THR A O 1
ATOM 827 N N . ASN A 1 113 ? 79.963 16.582 -95.941 1.00 93.00 113 ASN A N 1
ATOM 828 C CA . ASN A 1 113 ? 78.585 17.013 -95.732 1.00 93.00 113 ASN A CA 1
ATOM 829 C C . ASN A 1 113 ? 77.633 15.814 -95.741 1.00 93.00 113 ASN A C 1
ATOM 831 O O . ASN A 1 113 ? 76.802 15.711 -94.850 1.00 93.00 113 ASN A O 1
ATOM 835 N N . ASP A 1 114 ? 77.796 14.871 -96.667 1.00 94.56 114 ASP A N 1
ATOM 836 C CA . ASP A 1 114 ? 76.987 13.654 -96.758 1.00 94.56 114 ASP A CA 1
ATOM 837 C C . ASP A 1 114 ? 77.155 12.785 -95.504 1.00 94.56 114 ASP A C 1
ATOM 839 O O . ASP A 1 114 ? 76.169 12.303 -94.949 1.00 94.56 114 ASP A O 1
ATOM 843 N N . SER A 1 115 ? 78.383 12.650 -94.985 1.00 94.56 115 SER A N 1
ATOM 844 C CA . SER A 1 115 ? 78.634 11.938 -93.722 1.00 94.56 115 SER A CA 1
ATOM 845 C C . SER A 1 115 ? 78.019 12.646 -92.505 1.00 94.56 115 SER A C 1
ATOM 847 O O . SER A 1 115 ? 77.465 11.991 -91.621 1.00 94.56 115 SER A O 1
ATOM 849 N N . GLN A 1 116 ? 78.057 13.985 -92.468 1.00 96.12 116 GLN A N 1
ATOM 850 C CA . GLN A 1 116 ? 77.418 14.781 -91.418 1.00 96.12 116 GLN A CA 1
ATOM 851 C C . GLN A 1 116 ? 75.893 14.687 -91.498 1.00 96.12 116 GLN A C 1
ATOM 853 O O . GLN A 1 116 ? 75.239 14.535 -90.469 1.00 96.12 116 GLN A O 1
ATOM 858 N N . VAL A 1 117 ? 75.324 14.745 -92.704 1.00 95.75 117 VAL A N 1
ATOM 859 C CA . VAL A 1 117 ? 73.887 14.582 -92.944 1.00 95.75 117 VAL A CA 1
ATOM 860 C C . VAL A 1 117 ? 73.442 13.185 -92.524 1.00 95.75 117 VAL A C 1
ATOM 862 O O . VAL A 1 117 ? 72.465 13.080 -91.790 1.00 95.75 117 VAL A O 1
ATOM 865 N N . ALA A 1 118 ? 74.172 12.130 -92.895 1.00 96.44 118 ALA A N 1
ATOM 866 C CA . ALA A 1 118 ? 73.870 10.764 -92.471 1.00 96.44 118 ALA A CA 1
ATOM 867 C C . ALA A 1 118 ? 73.875 10.623 -90.939 1.00 96.44 118 ALA A C 1
ATOM 869 O O . ALA A 1 118 ? 72.914 10.121 -90.363 1.00 96.44 118 ALA A O 1
ATOM 870 N N . LEU A 1 119 ? 74.894 11.161 -90.259 1.00 96.56 119 LEU A N 1
ATOM 871 C CA . LEU A 1 119 ? 74.971 11.137 -88.795 1.00 96.56 119 LEU A CA 1
ATOM 872 C C . LEU A 1 119 ? 73.836 11.937 -88.131 1.00 96.56 119 LEU A C 1
ATOM 874 O O . LEU A 1 119 ? 73.285 11.510 -87.116 1.00 96.56 119 LEU A O 1
ATOM 878 N N . LEU A 1 120 ? 73.455 13.088 -88.694 1.00 96.19 120 LEU A N 1
ATOM 879 C CA . LEU A 1 120 ? 72.305 13.860 -88.215 1.00 96.19 120 LEU A CA 1
ATOM 880 C C . LEU A 1 120 ? 70.984 13.111 -88.421 1.00 96.19 120 LEU A C 1
ATOM 882 O O . LEU A 1 120 ? 70.117 13.189 -87.552 1.00 96.19 120 LEU A O 1
ATOM 886 N N . VAL A 1 121 ? 70.836 12.381 -89.528 1.00 97.50 121 VAL A N 1
ATOM 887 C CA . VAL A 1 121 ? 69.675 11.521 -89.795 1.00 97.50 121 VAL A CA 1
ATOM 888 C C . VAL A 1 121 ? 69.612 10.373 -88.787 1.00 97.50 121 VAL A C 1
ATOM 890 O O . VAL A 1 121 ? 68.557 10.165 -88.195 1.00 97.50 121 VAL A O 1
ATOM 893 N N . ASP A 1 122 ? 70.728 9.703 -88.499 1.00 96.94 122 ASP A N 1
ATOM 894 C CA . ASP A 1 122 ? 70.787 8.641 -87.484 1.00 96.94 122 ASP A CA 1
ATOM 895 C C . ASP A 1 122 ? 70.458 9.173 -86.080 1.00 96.94 122 ASP A C 1
ATOM 897 O O . ASP A 1 122 ? 69.708 8.555 -85.315 1.00 96.94 122 ASP A O 1
ATOM 901 N N . HIS A 1 123 ? 70.969 10.359 -85.733 1.00 97.50 123 HIS A N 1
ATOM 902 C CA . HIS A 1 123 ? 70.623 11.036 -84.485 1.00 97.50 123 HIS A CA 1
ATOM 903 C C . HIS A 1 123 ? 69.140 11.422 -84.432 1.00 97.50 123 HIS A C 1
ATOM 905 O O . HIS A 1 123 ? 68.506 11.246 -83.389 1.00 97.50 123 HIS A O 1
ATOM 911 N N . ALA A 1 124 ? 68.572 11.920 -85.534 1.00 96.31 124 ALA A N 1
ATOM 912 C CA . ALA A 1 124 ? 67.153 12.246 -85.631 1.00 96.31 124 ALA A CA 1
ATOM 913 C C . ALA A 1 124 ? 66.281 10.990 -85.481 1.00 96.31 124 ALA A C 1
ATOM 915 O O . ALA A 1 124 ? 65.344 11.010 -84.685 1.00 96.31 124 ALA A O 1
ATOM 916 N N . GLY A 1 125 ? 66.642 9.889 -86.144 1.00 97.12 125 GLY A N 1
ATOM 917 C CA . GLY A 1 125 ? 65.965 8.597 -86.018 1.00 97.12 125 GLY A CA 1
ATOM 918 C C . GLY A 1 125 ? 66.032 8.045 -84.593 1.00 97.12 125 GLY A C 1
ATOM 919 O O . GLY A 1 125 ? 65.008 7.700 -84.010 1.00 97.12 125 GLY A O 1
ATOM 920 N N . THR A 1 126 ? 67.209 8.078 -83.960 1.00 97.69 126 THR A N 1
ATOM 921 C CA . THR A 1 126 ? 67.372 7.656 -82.556 1.00 97.69 126 THR A CA 1
ATOM 922 C C . THR A 1 126 ? 66.525 8.510 -81.603 1.00 97.69 126 THR A C 1
ATOM 924 O O . THR A 1 126 ? 65.953 8.003 -80.635 1.00 97.69 126 THR A O 1
ATOM 927 N N . LEU A 1 127 ? 66.442 9.824 -81.837 1.00 97.44 127 LEU A N 1
ATOM 928 C CA . LEU A 1 127 ? 65.584 10.715 -81.053 1.00 97.44 127 LEU A CA 1
ATOM 929 C C . LEU A 1 127 ? 64.102 10.413 -81.282 1.00 97.44 127 LEU A C 1
ATOM 931 O O . LEU A 1 127 ? 63.336 10.420 -80.319 1.00 97.44 127 LEU A O 1
ATOM 935 N N . GLU A 1 128 ? 63.702 10.118 -82.515 1.00 97.19 128 GLU A N 1
ATOM 936 C CA . GLU A 1 128 ? 62.335 9.730 -82.854 1.00 97.19 128 GLU A CA 1
ATOM 937 C C . GLU A 1 128 ? 61.933 8.426 -82.153 1.00 97.19 128 GLU A C 1
ATOM 939 O O . GLU A 1 128 ? 60.913 8.394 -81.460 1.00 97.19 128 GLU A O 1
ATOM 944 N N . GLU A 1 129 ? 62.773 7.392 -82.209 1.00 97.75 129 GLU A N 1
ATOM 945 C CA . GLU A 1 129 ? 62.564 6.132 -81.487 1.00 97.75 129 GLU A CA 1
ATOM 946 C C . GLU A 1 129 ? 62.470 6.348 -79.971 1.00 97.75 129 GLU A C 1
ATOM 948 O O . GLU A 1 129 ? 61.560 5.831 -79.315 1.00 97.75 129 GLU A O 1
ATOM 953 N N . ARG A 1 130 ? 63.360 7.172 -79.397 1.00 98.00 130 ARG A N 1
ATOM 954 C CA . ARG A 1 130 ? 63.313 7.529 -77.968 1.00 98.00 130 ARG A CA 1
ATOM 955 C C . ARG A 1 130 ? 62.024 8.267 -77.611 1.00 98.00 130 ARG A C 1
ATOM 957 O O . ARG A 1 130 ? 61.434 7.985 -76.568 1.00 98.00 130 ARG A O 1
ATOM 964 N N . LEU A 1 131 ? 61.556 9.187 -78.453 1.00 97.44 131 LEU A N 1
ATOM 965 C CA . LEU A 1 131 ? 60.293 9.899 -78.241 1.00 97.44 131 LEU A CA 1
ATOM 966 C C . LEU A 1 131 ? 59.092 8.951 -78.318 1.00 97.44 131 LEU A C 1
ATOM 968 O O . LEU A 1 131 ? 58.193 9.048 -77.478 1.00 97.44 131 LEU A O 1
ATOM 972 N N . LEU A 1 132 ? 59.080 8.020 -79.273 1.00 98.19 132 LEU A N 1
ATOM 973 C CA . LEU A 1 132 ? 58.047 6.989 -79.383 1.00 98.19 132 LEU A CA 1
ATOM 974 C C . LEU A 1 132 ? 58.044 6.065 -78.158 1.00 98.19 132 LEU A C 1
ATOM 976 O O . LEU A 1 132 ? 56.982 5.831 -77.578 1.00 98.19 132 LEU A O 1
ATOM 980 N N . ALA A 1 133 ? 59.213 5.629 -77.683 1.00 98.00 133 ALA A N 1
ATOM 981 C CA . ALA A 1 133 ? 59.337 4.834 -76.460 1.00 98.00 133 ALA A CA 1
ATOM 982 C C . ALA A 1 133 ? 58.836 5.596 -75.216 1.00 98.00 133 ALA A C 1
ATOM 984 O O . ALA A 1 133 ? 58.112 5.042 -74.382 1.00 98.00 133 ALA A O 1
ATOM 985 N N . ILE A 1 134 ? 59.145 6.892 -75.098 1.00 97.56 134 ILE A N 1
ATOM 986 C CA . ILE A 1 134 ? 58.630 7.742 -74.012 1.00 97.56 134 ILE A CA 1
ATOM 987 C C . ILE A 1 134 ? 57.101 7.880 -74.094 1.00 97.56 134 ILE A C 1
ATOM 989 O O . ILE A 1 134 ? 56.426 7.860 -73.064 1.00 97.56 134 ILE A O 1
ATOM 993 N N . ARG A 1 135 ? 56.519 7.999 -75.293 1.00 98.12 135 ARG A N 1
ATOM 994 C CA . ARG A 1 135 ? 55.054 8.031 -75.462 1.00 98.12 135 ARG A CA 1
ATOM 995 C C . ARG A 1 135 ? 54.412 6.708 -75.045 1.00 98.12 135 ARG A C 1
ATOM 997 O O . ARG A 1 135 ? 53.479 6.726 -74.249 1.00 98.12 135 ARG A O 1
ATOM 1004 N N . ALA A 1 136 ? 54.949 5.579 -75.506 1.00 97.94 136 ALA A N 1
ATOM 1005 C CA . ALA A 1 136 ? 54.439 4.254 -75.160 1.00 97.94 136 ALA A CA 1
ATOM 1006 C C . ALA A 1 136 ? 54.512 3.980 -73.647 1.00 97.94 136 ALA A C 1
ATOM 1008 O O . ALA A 1 136 ? 53.546 3.515 -73.046 1.00 97.94 136 ALA A O 1
ATOM 1009 N N . THR A 1 137 ? 55.627 4.328 -72.996 1.00 98.00 137 THR A N 1
ATOM 1010 C CA . THR A 1 137 ? 55.763 4.179 -71.535 1.00 98.00 137 THR A CA 1
ATOM 1011 C C . THR A 1 137 ? 54.780 5.066 -70.775 1.00 98.00 137 THR A C 1
ATOM 1013 O O . THR A 1 137 ? 54.157 4.597 -69.821 1.00 98.00 137 THR A O 1
ATOM 1016 N N . ARG A 1 138 ? 54.576 6.321 -71.204 1.00 98.19 138 ARG A N 1
ATOM 1017 C CA . ARG A 1 138 ? 53.554 7.205 -70.620 1.00 98.19 138 ARG A CA 1
ATOM 1018 C C . ARG A 1 138 ? 52.163 6.588 -70.710 1.00 98.19 138 ARG A C 1
ATOM 1020 O O . ARG A 1 138 ? 51.483 6.556 -69.687 1.00 98.19 138 ARG A O 1
ATOM 1027 N N . GLU A 1 139 ? 51.779 6.062 -71.870 1.00 98.12 139 GLU A N 1
ATOM 1028 C CA . GLU A 1 139 ? 50.473 5.424 -72.070 1.00 98.12 139 GLU A CA 1
ATOM 1029 C C . GLU A 1 139 ? 50.280 4.231 -71.123 1.00 98.12 139 GLU A C 1
ATOM 1031 O O . GLU A 1 139 ? 49.321 4.192 -70.353 1.00 98.12 139 GLU A O 1
ATOM 1036 N N . ILE A 1 140 ? 51.267 3.330 -71.048 1.00 97.81 140 ILE A N 1
ATOM 1037 C CA . ILE A 1 140 ? 51.253 2.193 -70.113 1.00 97.81 140 ILE A CA 1
ATOM 1038 C C . ILE A 1 140 ? 51.113 2.673 -68.657 1.00 97.81 140 ILE A C 1
ATOM 1040 O O . ILE A 1 140 ? 50.373 2.082 -67.866 1.00 97.81 140 ILE A O 1
ATOM 1044 N N . HIS A 1 141 ? 51.805 3.749 -68.270 1.00 98.00 141 HIS A N 1
ATOM 1045 C CA . HIS A 1 141 ? 51.685 4.324 -66.929 1.00 98.00 141 HIS A CA 1
ATOM 1046 C C . HIS A 1 141 ? 50.313 4.961 -66.665 1.00 98.00 141 HIS A C 1
ATOM 1048 O O . HIS A 1 141 ? 49.850 4.929 -65.521 1.00 98.00 141 HIS A O 1
ATOM 1054 N N . TYR A 1 142 ? 49.661 5.550 -67.669 1.00 98.38 142 TYR A N 1
ATOM 1055 C CA . TYR A 1 142 ? 48.293 6.057 -67.539 1.00 98.38 142 TYR A CA 1
ATOM 1056 C C . TYR A 1 142 ? 47.293 4.916 -67.385 1.00 98.38 142 TYR A C 1
ATOM 1058 O O . TYR A 1 142 ? 46.514 4.939 -66.433 1.00 98.38 142 TYR A O 1
ATOM 1066 N N . GLU A 1 143 ? 47.378 3.875 -68.213 1.00 98.19 143 GLU A N 1
ATOM 1067 C CA . GLU A 1 143 ? 46.512 2.700 -68.090 1.00 98.19 143 GLU A CA 1
ATOM 1068 C C . GLU A 1 143 ? 46.674 2.001 -66.735 1.00 98.19 143 GLU A C 1
ATOM 1070 O O . GLU A 1 143 ? 45.685 1.645 -66.089 1.00 98.19 143 GLU A O 1
ATOM 1075 N N . ARG A 1 144 ? 47.917 1.819 -66.263 1.00 98.12 144 ARG A N 1
ATOM 1076 C CA . ARG A 1 144 ? 48.189 1.231 -64.939 1.00 98.12 144 ARG A CA 1
ATOM 1077 C C . ARG A 1 144 ? 47.603 2.081 -63.816 1.00 98.12 144 ARG A C 1
ATOM 1079 O O . ARG A 1 144 ? 46.966 1.529 -62.921 1.00 98.12 144 ARG A O 1
ATOM 1086 N N . ARG A 1 145 ? 47.766 3.410 -63.869 1.00 98.38 145 ARG A N 1
ATOM 1087 C CA . ARG A 1 145 ? 47.160 4.326 -62.887 1.00 98.38 145 ARG A CA 1
ATOM 1088 C C . ARG A 1 145 ? 45.637 4.272 -62.933 1.00 98.38 145 ARG A C 1
ATOM 1090 O O . ARG A 1 145 ? 45.012 4.173 -61.885 1.00 98.38 145 ARG A O 1
ATOM 1097 N N . GLN A 1 146 ? 45.039 4.262 -64.122 1.00 98.06 146 GLN A N 1
ATOM 1098 C CA . GLN A 1 146 ? 43.589 4.170 -64.285 1.00 98.06 146 GLN A CA 1
ATOM 1099 C C . GLN A 1 146 ? 43.034 2.856 -63.718 1.00 98.06 146 GLN A C 1
ATOM 1101 O O . GLN A 1 146 ? 42.024 2.871 -63.015 1.00 98.06 146 GLN A O 1
ATOM 1106 N N . LYS A 1 147 ? 43.704 1.724 -63.968 1.00 98.44 147 LYS A N 1
ATOM 1107 C CA . LYS A 1 147 ? 43.352 0.427 -63.367 1.00 98.44 147 LYS A CA 1
ATOM 1108 C C . LYS A 1 147 ? 43.490 0.466 -61.844 1.00 98.44 147 LYS A C 1
ATOM 1110 O O . LYS A 1 147 ? 42.578 0.024 -61.154 1.00 98.44 147 LYS A O 1
ATOM 1115 N N . GLY A 1 148 ? 44.572 1.054 -61.328 1.00 97.44 148 GLY A N 1
ATOM 1116 C CA . GLY A 1 148 ? 44.773 1.263 -59.892 1.00 97.44 148 GLY A CA 1
ATOM 1117 C C . GLY A 1 148 ? 43.637 2.060 -59.246 1.00 97.44 148 GLY A C 1
ATOM 1118 O O . GLY A 1 148 ? 43.068 1.606 -58.259 1.00 97.44 148 GLY A O 1
ATOM 1119 N N . PHE A 1 149 ? 43.235 3.185 -59.848 1.00 98.25 149 PHE A N 1
ATOM 1120 C CA . PHE A 1 149 ? 42.098 3.979 -59.370 1.00 98.25 149 PHE A CA 1
ATOM 1121 C C . PHE A 1 149 ? 40.792 3.183 -59.356 1.00 98.25 149 PHE A C 1
ATOM 1123 O O . PHE A 1 149 ? 40.071 3.241 -58.369 1.00 98.25 149 PHE A O 1
ATOM 1130 N N . ARG A 1 150 ? 40.507 2.390 -60.399 1.00 98.50 150 ARG A N 1
ATOM 1131 C CA . ARG A 1 150 ? 39.303 1.540 -60.435 1.00 98.50 150 ARG A CA 1
ATOM 1132 C C . ARG A 1 150 ? 39.307 0.467 -59.346 1.00 98.50 150 ARG A C 1
ATOM 1134 O O . ARG A 1 150 ? 38.257 0.168 -58.793 1.00 98.50 150 ARG A O 1
ATOM 1141 N N . VAL A 1 151 ? 40.461 -0.129 -59.044 1.00 98.00 151 VAL A N 1
ATOM 1142 C CA . VAL A 1 151 ? 40.573 -1.123 -57.963 1.00 98.00 151 VAL A CA 1
ATOM 1143 C C . VAL A 1 151 ? 40.345 -0.467 -56.603 1.00 98.00 151 VAL A C 1
ATOM 1145 O O . VAL A 1 151 ? 39.562 -0.985 -55.817 1.00 98.00 151 VAL A O 1
ATOM 1148 N N . VAL A 1 152 ? 40.970 0.686 -56.342 1.00 98.31 152 VAL A N 1
ATOM 1149 C CA . VAL A 1 152 ? 40.770 1.431 -55.088 1.00 98.31 152 VAL A CA 1
ATOM 1150 C C . VAL A 1 152 ? 39.312 1.866 -54.930 1.00 98.31 152 VAL A C 1
ATOM 1152 O O . VAL A 1 152 ? 38.748 1.673 -53.860 1.00 98.31 152 VAL A O 1
ATOM 1155 N N . ASP A 1 153 ? 38.685 2.377 -55.990 1.00 98.12 153 ASP A N 1
ATOM 1156 C CA . ASP A 1 153 ? 37.272 2.776 -55.992 1.00 98.12 153 ASP A CA 1
ATOM 1157 C C . ASP A 1 153 ? 36.338 1.588 -55.700 1.00 98.12 153 ASP A C 1
ATOM 1159 O O . ASP A 1 153 ? 35.483 1.653 -54.816 1.00 98.12 153 ASP A O 1
ATOM 1163 N N . ASN A 1 154 ? 36.562 0.450 -56.365 1.00 98.25 154 ASN A N 1
ATOM 1164 C CA . ASN A 1 154 ? 35.809 -0.774 -56.096 1.00 98.25 154 ASN A CA 1
ATOM 1165 C C . ASN A 1 154 ? 35.998 -1.268 -54.654 1.00 98.25 154 ASN A C 1
ATOM 1167 O O . ASN A 1 154 ? 35.016 -1.663 -54.028 1.00 98.25 154 ASN A O 1
ATOM 1171 N N . ASN A 1 155 ? 37.223 -1.220 -54.121 1.00 98.31 155 ASN A N 1
ATOM 1172 C CA . ASN A 1 155 ? 37.507 -1.608 -52.738 1.00 98.31 155 ASN A CA 1
ATOM 1173 C C . ASN A 1 155 ? 36.792 -0.681 -51.751 1.00 98.31 155 ASN A C 1
ATOM 1175 O O . ASN A 1 155 ? 36.063 -1.164 -50.893 1.00 98.31 155 ASN A O 1
ATOM 1179 N N . MET A 1 156 ? 36.896 0.640 -51.936 1.00 98.31 156 MET A N 1
ATOM 1180 C CA . MET A 1 156 ? 36.189 1.621 -51.106 1.00 98.31 156 MET A CA 1
ATOM 1181 C C . MET A 1 156 ? 34.675 1.394 -51.123 1.00 98.31 156 MET A C 1
ATOM 1183 O O . MET A 1 156 ? 34.019 1.500 -50.088 1.00 98.31 156 MET A O 1
ATOM 1187 N N . ARG A 1 157 ? 34.108 1.036 -52.280 1.00 98.25 157 ARG A N 1
ATOM 1188 C CA . ARG A 1 157 ? 32.683 0.717 -52.397 1.00 98.25 157 ARG A CA 1
ATOM 1189 C C . ARG A 1 157 ? 32.304 -0.554 -51.631 1.00 98.25 157 ARG A C 1
ATOM 1191 O O . ARG A 1 157 ? 31.251 -0.580 -50.997 1.00 98.25 157 ARG A O 1
ATOM 1198 N N . VAL A 1 158 ? 33.127 -1.602 -51.694 1.00 98.06 158 VAL A N 1
ATOM 1199 C CA . VAL A 1 158 ? 32.913 -2.847 -50.933 1.00 98.06 158 VAL A CA 1
ATOM 1200 C C . VAL A 1 158 ? 33.022 -2.585 -49.432 1.00 98.06 158 VAL A C 1
ATOM 1202 O O . VAL A 1 158 ? 32.124 -2.984 -48.692 1.00 98.06 158 VAL A O 1
ATOM 1205 N N . ASP A 1 159 ? 34.047 -1.854 -48.995 1.00 98.00 159 ASP A N 1
ATOM 1206 C CA . ASP A 1 159 ? 34.263 -1.512 -47.588 1.00 98.00 159 ASP A CA 1
ATOM 1207 C C . ASP A 1 159 ? 33.116 -0.660 -47.035 1.00 98.00 159 ASP A C 1
ATOM 1209 O O . ASP A 1 159 ? 32.606 -0.935 -45.950 1.00 98.00 159 ASP A O 1
ATOM 1213 N N . PHE A 1 160 ? 32.641 0.326 -47.804 1.00 98.25 160 PHE A N 1
ATOM 1214 C CA . PHE A 1 160 ? 31.494 1.150 -47.424 1.00 98.25 160 PHE A CA 1
ATOM 1215 C C . PHE A 1 160 ? 30.214 0.321 -47.265 1.00 98.25 160 PHE A C 1
ATOM 1217 O O . PHE A 1 160 ? 29.500 0.457 -46.269 1.00 98.25 160 PHE A O 1
ATOM 1224 N N . ASN A 1 161 ? 29.928 -0.565 -48.221 1.00 98.19 161 ASN A N 1
ATOM 1225 C CA . ASN A 1 161 ? 28.754 -1.434 -48.150 1.00 98.19 161 ASN A CA 1
ATOM 1226 C C . ASN A 1 161 ? 28.847 -2.415 -46.972 1.00 98.19 161 ASN A C 1
ATOM 1228 O O . ASN A 1 161 ? 27.860 -2.596 -46.261 1.00 98.19 161 ASN A O 1
ATOM 1232 N N . SER A 1 162 ? 30.030 -2.990 -46.736 1.00 98.25 162 SER A N 1
ATOM 1233 C CA . SER A 1 162 ? 30.311 -3.874 -45.600 1.00 98.25 162 SER A CA 1
ATOM 1234 C C . SER A 1 162 ? 30.115 -3.152 -44.263 1.00 98.25 162 SER A C 1
ATOM 1236 O O . SER A 1 162 ? 29.377 -3.627 -43.401 1.00 98.25 162 SER A O 1
ATOM 1238 N N . ALA A 1 163 ? 30.678 -1.950 -44.111 1.00 97.94 163 ALA A N 1
ATOM 1239 C CA . ALA A 1 163 ? 30.506 -1.132 -42.913 1.00 97.94 163 ALA A CA 1
ATOM 1240 C C . ALA A 1 163 ? 29.035 -0.745 -42.681 1.00 97.94 163 ALA A C 1
ATOM 1242 O O . ALA A 1 163 ? 28.541 -0.853 -41.559 1.00 97.94 163 ALA A O 1
ATOM 1243 N N . SER A 1 164 ? 28.308 -0.357 -43.738 1.00 98.31 164 SER A N 1
ATOM 1244 C CA . SER A 1 164 ? 26.876 -0.043 -43.645 1.00 98.31 164 SER A CA 1
ATOM 1245 C C . SER A 1 164 ? 26.048 -1.261 -43.230 1.00 98.31 164 SER A C 1
ATOM 1247 O O . SER A 1 164 ? 25.119 -1.130 -42.434 1.00 98.31 164 SER A O 1
ATOM 1249 N N . GLN A 1 165 ? 26.382 -2.450 -43.732 1.00 98.31 165 GLN A N 1
ATOM 1250 C CA . GLN A 1 165 ? 25.719 -3.687 -43.333 1.00 98.31 165 GLN A CA 1
ATOM 1251 C C . GLN A 1 165 ? 25.999 -4.033 -41.863 1.00 98.31 165 GLN A C 1
ATOM 1253 O O . GLN A 1 165 ? 25.056 -4.286 -41.116 1.00 98.31 165 GLN A O 1
ATOM 1258 N N . LEU A 1 166 ? 27.261 -3.973 -41.424 1.00 97.69 166 LEU A N 1
ATOM 1259 C CA . LEU A 1 166 ? 27.640 -4.226 -40.029 1.00 97.69 166 LEU A CA 1
ATOM 1260 C C . LEU A 1 166 ? 26.954 -3.262 -39.057 1.00 97.69 166 LEU A C 1
ATOM 1262 O O . LEU A 1 166 ? 26.557 -3.672 -37.966 1.00 97.69 166 LEU A O 1
ATOM 1266 N N . GLN A 1 167 ? 26.780 -1.999 -39.456 1.00 98.50 167 GLN A N 1
ATOM 1267 C CA . GLN A 1 167 ? 26.027 -1.026 -38.673 1.00 98.50 167 GLN A CA 1
ATOM 1268 C C . GLN A 1 167 ? 24.562 -1.454 -38.513 1.00 98.50 167 GLN A C 1
ATOM 1270 O O . GLN A 1 167 ? 24.085 -1.531 -37.383 1.00 98.50 167 GLN A O 1
ATOM 1275 N N . ARG A 1 168 ? 23.869 -1.810 -39.605 1.00 98.56 168 ARG A N 1
ATOM 1276 C CA . ARG A 1 168 ? 22.468 -2.274 -39.540 1.00 98.56 168 ARG A CA 1
ATOM 1277 C C . ARG A 1 168 ? 22.318 -3.532 -38.685 1.00 98.56 168 ARG A C 1
ATOM 1279 O O . ARG A 1 168 ? 21.376 -3.643 -37.910 1.00 98.56 168 ARG A O 1
ATOM 1286 N N . GLU A 1 169 ? 23.251 -4.476 -38.793 1.00 98.31 169 GLU A N 1
ATOM 1287 C CA . GLU A 1 169 ? 23.256 -5.694 -37.973 1.00 98.31 169 GLU A CA 1
ATOM 1288 C C . GLU A 1 169 ? 23.531 -5.401 -36.487 1.00 98.31 169 GLU A C 1
ATOM 1290 O O . GLU A 1 169 ? 23.006 -6.080 -35.602 1.00 98.31 169 GLU A O 1
ATOM 1295 N N . ALA A 1 170 ? 24.367 -4.408 -36.175 1.00 97.06 170 ALA A N 1
ATOM 1296 C CA . ALA A 1 170 ? 24.590 -3.961 -34.802 1.00 97.06 170 ALA A CA 1
ATOM 1297 C C . ALA A 1 170 ? 23.353 -3.253 -34.225 1.00 97.06 170 ALA A C 1
ATOM 1299 O O . ALA A 1 170 ? 22.945 -3.583 -33.112 1.00 97.06 170 ALA A O 1
ATOM 1300 N N . GLU A 1 171 ? 22.730 -2.351 -34.986 1.00 98.25 171 GLU A N 1
ATOM 1301 C CA . GLU A 1 171 ? 21.492 -1.655 -34.609 1.00 98.25 171 GLU A CA 1
ATOM 1302 C C . GLU A 1 171 ? 20.352 -2.652 -34.359 1.00 98.25 171 GLU A C 1
ATOM 1304 O O . GLU A 1 171 ? 19.772 -2.650 -33.275 1.00 98.25 171 GLU A O 1
ATOM 1309 N N . ALA A 1 172 ? 20.127 -3.606 -35.269 1.00 98.38 172 ALA A N 1
ATOM 1310 C CA . ALA A 1 172 ? 19.112 -4.648 -35.098 1.00 98.38 172 ALA A CA 1
ATOM 1311 C C . ALA A 1 172 ? 19.347 -5.510 -33.842 1.00 98.38 172 ALA A C 1
ATOM 1313 O O . ALA A 1 172 ? 18.410 -5.854 -33.119 1.00 98.38 172 ALA A O 1
ATOM 1314 N N . ARG A 1 173 ? 20.608 -5.849 -33.529 1.00 98.56 173 ARG A N 1
ATOM 1315 C CA . ARG A 1 173 ? 20.944 -6.578 -32.291 1.00 98.56 173 ARG A CA 1
ATOM 1316 C C . ARG A 1 173 ? 20.682 -5.745 -31.037 1.00 98.56 173 ARG A C 1
ATOM 1318 O O . ARG A 1 173 ? 20.210 -6.294 -30.039 1.00 98.56 173 ARG A O 1
ATOM 1325 N N . LEU A 1 174 ? 20.986 -4.447 -31.072 1.00 97.94 174 LEU A N 1
ATOM 1326 C CA . LEU A 1 174 ? 20.705 -3.536 -29.962 1.00 97.94 174 LEU A CA 1
ATOM 1327 C C . LEU A 1 174 ? 19.200 -3.384 -29.735 1.00 97.94 174 LEU A C 1
ATOM 1329 O O . LEU A 1 174 ? 18.772 -3.460 -28.586 1.00 97.94 174 LEU A O 1
ATOM 1333 N N . GLU A 1 175 ? 18.404 -3.254 -30.798 1.00 98.25 175 GLU A N 1
ATOM 1334 C CA . GLU A 1 175 ? 16.940 -3.191 -30.719 1.00 98.25 175 GLU A CA 1
ATOM 1335 C C . GLU A 1 175 ? 16.345 -4.460 -30.101 1.00 98.25 175 GLU A C 1
ATOM 1337 O O . GLU A 1 175 ? 15.551 -4.370 -29.164 1.00 98.25 175 GLU A O 1
ATOM 1342 N N . LEU A 1 176 ? 16.783 -5.647 -30.539 1.00 98.50 176 LEU A N 1
ATOM 1343 C CA . LEU A 1 176 ? 16.339 -6.918 -29.954 1.00 98.50 176 LEU A CA 1
ATOM 1344 C C . LEU A 1 176 ? 16.715 -7.032 -28.468 1.00 98.50 176 LEU A C 1
ATOM 1346 O O . LEU A 1 176 ? 15.884 -7.415 -27.644 1.00 98.50 176 LEU A O 1
ATOM 1350 N N . SER A 1 177 ? 17.948 -6.666 -28.102 1.00 98.38 177 SER A N 1
ATOM 1351 C CA . SER A 1 177 ? 18.404 -6.683 -26.705 1.00 98.38 177 SER A CA 1
ATOM 1352 C C . SER A 1 177 ? 17.674 -5.657 -25.830 1.00 98.38 177 SER A C 1
ATOM 1354 O O . SER A 1 177 ? 17.424 -5.912 -24.649 1.00 98.38 177 SER A O 1
ATOM 1356 N N . ALA A 1 178 ? 17.349 -4.485 -26.375 1.00 98.31 178 ALA A N 1
ATOM 1357 C CA . ALA A 1 178 ? 16.569 -3.467 -25.682 1.00 98.31 178 ALA A CA 1
ATOM 1358 C C . ALA A 1 178 ? 15.117 -3.923 -25.486 1.00 98.31 178 ALA A C 1
ATOM 1360 O O . ALA A 1 178 ? 14.594 -3.814 -24.378 1.00 98.31 178 ALA A O 1
ATOM 1361 N N . GLY A 1 179 ? 14.503 -4.502 -26.523 1.00 98.25 179 GLY A N 1
ATOM 1362 C CA . GLY A 1 179 ? 13.159 -5.073 -26.469 1.00 98.25 179 GLY A CA 1
ATOM 1363 C C . GLY A 1 179 ? 13.038 -6.174 -25.416 1.00 98.25 179 GLY A C 1
ATOM 1364 O O . GLY A 1 179 ? 12.157 -6.095 -24.565 1.00 98.25 179 GLY A O 1
ATOM 1365 N N . ALA A 1 180 ? 13.973 -7.130 -25.402 1.00 98.44 180 ALA A N 1
ATOM 1366 C CA . ALA A 1 180 ? 14.009 -8.202 -24.403 1.00 98.44 180 ALA A CA 1
ATOM 1367 C C . ALA A 1 180 ? 14.138 -7.662 -22.966 1.00 98.44 180 ALA A C 1
ATOM 1369 O O . ALA A 1 180 ? 13.390 -8.051 -22.073 1.00 98.44 180 ALA A O 1
ATOM 1370 N N . ARG A 1 181 ? 15.028 -6.687 -22.737 1.00 98.62 181 ARG A N 1
ATOM 1371 C CA . ARG A 1 181 ? 15.168 -6.060 -21.411 1.00 98.62 181 ARG A CA 1
ATOM 1372 C C . ARG A 1 181 ? 13.912 -5.307 -20.982 1.00 98.62 181 ARG A C 1
ATOM 1374 O O . ARG A 1 181 ? 13.562 -5.332 -19.806 1.00 98.62 181 ARG A O 1
ATOM 1381 N N . MET A 1 182 ? 13.227 -4.648 -21.914 1.00 98.44 182 MET A N 1
ATOM 1382 C CA . MET A 1 182 ? 11.964 -3.973 -21.622 1.00 98.44 182 MET A CA 1
ATOM 1383 C C . MET A 1 182 ? 10.880 -4.978 -21.224 1.00 98.44 182 MET A C 1
ATOM 1385 O O . MET A 1 182 ? 10.193 -4.763 -20.228 1.00 98.44 182 MET A O 1
ATOM 1389 N N . THR A 1 183 ? 10.749 -6.091 -21.953 1.00 98.19 183 THR A N 1
ATOM 1390 C CA . THR A 1 183 ? 9.780 -7.140 -21.608 1.00 98.19 183 THR A CA 1
ATOM 1391 C C . THR A 1 183 ? 10.071 -7.757 -20.245 1.00 98.19 183 THR A C 1
ATOM 1393 O O . THR A 1 183 ? 9.141 -7.918 -19.456 1.00 98.19 183 THR A O 1
ATOM 1396 N N . ASP A 1 184 ? 11.345 -8.006 -19.930 1.00 98.38 184 ASP A N 1
ATOM 1397 C CA . ASP A 1 184 ? 11.764 -8.543 -18.632 1.00 98.38 184 ASP A CA 1
ATOM 1398 C C . ASP A 1 184 ? 11.404 -7.586 -17.488 1.00 98.38 184 ASP A C 1
ATOM 1400 O O . ASP A 1 184 ? 10.812 -8.000 -16.490 1.00 98.38 184 ASP A O 1
ATOM 1404 N N . LEU A 1 185 ? 11.696 -6.289 -17.643 1.00 98.25 185 LEU A N 1
ATOM 1405 C CA . LEU A 1 185 ? 11.337 -5.269 -16.654 1.00 98.25 185 LEU A CA 1
ATOM 1406 C C . LEU A 1 185 ? 9.818 -5.158 -16.486 1.00 98.25 185 LEU A C 1
ATOM 1408 O O . LEU A 1 185 ? 9.328 -5.114 -15.359 1.00 98.25 185 LEU A O 1
ATOM 1412 N N . CYS A 1 186 ? 9.049 -5.154 -17.578 1.00 98.56 186 CYS A N 1
ATOM 1413 C CA . CYS A 1 186 ? 7.587 -5.155 -17.505 1.00 98.56 186 CYS A CA 1
ATOM 1414 C C . CYS A 1 186 ? 7.051 -6.386 -16.758 1.00 98.56 186 CYS A C 1
ATOM 1416 O O . CYS A 1 186 ? 6.108 -6.267 -15.970 1.00 98.56 186 CYS A O 1
ATOM 1418 N N . GLU A 1 187 ? 7.643 -7.562 -16.973 1.00 98.50 187 GLU A N 1
ATOM 1419 C CA . GLU A 1 187 ? 7.259 -8.775 -16.258 1.00 98.50 187 GLU A CA 1
ATOM 1420 C C . GLU A 1 187 ? 7.619 -8.701 -14.768 1.00 98.50 187 GLU A C 1
ATOM 1422 O O . GLU A 1 187 ? 6.797 -9.087 -13.933 1.00 98.50 187 GLU A O 1
ATOM 1427 N N . GLN A 1 188 ? 8.796 -8.169 -14.425 1.00 98.38 188 GLN A N 1
ATOM 1428 C CA . GLN A 1 188 ? 9.209 -7.928 -13.039 1.00 98.38 188 GLN A CA 1
ATOM 1429 C C . GLN A 1 188 ? 8.245 -6.970 -12.333 1.00 98.38 188 GLN A C 1
ATOM 1431 O O . GLN A 1 188 ? 7.667 -7.342 -11.318 1.00 98.38 188 GLN A O 1
ATOM 1436 N N . PHE A 1 189 ? 7.939 -5.812 -12.926 1.00 98.25 189 PHE A N 1
ATOM 1437 C CA . PHE A 1 189 ? 6.958 -4.875 -12.366 1.00 98.25 189 PHE A CA 1
ATOM 1438 C C . PHE A 1 189 ? 5.578 -5.509 -12.173 1.00 98.25 189 PHE A C 1
ATOM 1440 O O . PHE A 1 189 ? 4.889 -5.233 -11.189 1.00 98.25 189 PHE A O 1
ATOM 1447 N N . ARG A 1 190 ? 5.149 -6.372 -13.101 1.00 98.56 190 ARG A N 1
ATOM 1448 C CA . ARG A 1 190 ? 3.888 -7.108 -12.965 1.00 98.56 190 ARG A CA 1
ATOM 1449 C C . ARG A 1 190 ? 3.938 -8.086 -11.787 1.00 98.56 190 ARG A C 1
ATOM 1451 O O . ARG A 1 190 ? 2.967 -8.141 -11.035 1.00 98.56 190 ARG A O 1
ATOM 1458 N N . LYS A 1 191 ? 5.026 -8.852 -11.640 1.00 98.50 191 LYS A N 1
ATOM 1459 C CA . LYS A 1 191 ? 5.237 -9.794 -10.524 1.00 98.50 191 LYS A CA 1
ATOM 1460 C C . LYS A 1 191 ? 5.256 -9.059 -9.188 1.00 98.50 191 LYS A C 1
ATOM 1462 O O . LYS A 1 191 ? 4.501 -9.434 -8.297 1.00 98.50 191 LYS A O 1
ATOM 1467 N N . ASP A 1 192 ? 6.014 -7.973 -9.098 1.00 98.25 192 ASP A N 1
ATOM 1468 C CA . ASP A 1 192 ? 6.130 -7.155 -7.891 1.00 98.25 192 ASP A CA 1
ATOM 1469 C C . ASP A 1 192 ? 4.786 -6.553 -7.492 1.00 98.25 192 ASP A C 1
ATOM 1471 O O . ASP A 1 192 ? 4.411 -6.590 -6.322 1.00 98.25 192 ASP A O 1
ATOM 1475 N N . ARG A 1 193 ? 4.002 -6.063 -8.462 1.00 98.62 193 ARG A N 1
ATOM 1476 C CA . ARG A 1 193 ? 2.658 -5.545 -8.186 1.00 98.62 193 ARG A CA 1
ATOM 1477 C C . ARG A 1 193 ? 1.743 -6.619 -7.601 1.00 98.62 193 ARG A C 1
ATOM 1479 O O . ARG A 1 193 ? 1.029 -6.325 -6.652 1.00 98.62 193 ARG A O 1
ATOM 1486 N N . VAL A 1 194 ? 1.763 -7.834 -8.154 1.00 98.62 194 VAL A N 1
ATOM 1487 C CA . VAL A 1 194 ? 0.955 -8.961 -7.652 1.00 98.62 194 VAL A CA 1
ATOM 1488 C C . VAL A 1 194 ? 1.416 -9.395 -6.259 1.00 98.62 194 VAL A C 1
ATOM 1490 O O . VAL A 1 194 ? 0.581 -9.615 -5.386 1.00 98.62 194 VAL A O 1
ATOM 1493 N N . ALA A 1 195 ? 2.728 -9.481 -6.029 1.00 98.38 195 ALA A N 1
ATOM 1494 C CA . ALA A 1 195 ? 3.282 -9.807 -4.718 1.00 98.38 195 ALA A CA 1
ATOM 1495 C C . ALA A 1 195 ? 2.883 -8.756 -3.671 1.00 98.38 195 ALA A C 1
ATOM 1497 O O . ALA A 1 195 ? 2.418 -9.101 -2.589 1.00 98.38 195 ALA A O 1
ATOM 1498 N N . HIS A 1 196 ? 2.978 -7.473 -4.021 1.00 98.44 196 HIS A N 1
ATOM 1499 C CA . HIS A 1 196 ? 2.576 -6.378 -3.147 1.00 98.44 196 HIS A CA 1
ATOM 1500 C C . HIS A 1 196 ? 1.078 -6.413 -2.817 1.00 98.44 196 HIS A C 1
ATOM 1502 O O . HIS A 1 196 ? 0.713 -6.258 -1.655 1.00 98.44 196 HIS A O 1
ATOM 1508 N N . THR A 1 197 ? 0.200 -6.639 -3.803 1.00 98.31 197 THR A N 1
ATOM 1509 C CA . THR A 1 197 ? -1.244 -6.766 -3.535 1.00 98.31 197 THR A CA 1
ATOM 1510 C C . THR A 1 197 ? -1.561 -7.981 -2.668 1.00 98.31 197 THR A C 1
ATOM 1512 O O . THR A 1 197 ? -2.374 -7.860 -1.763 1.00 98.31 197 THR A O 1
ATOM 1515 N N . CYS A 1 198 ? -0.878 -9.112 -2.878 1.00 98.25 198 CYS A N 1
ATOM 1516 C CA . CYS A 1 198 ? -1.042 -10.315 -2.055 1.00 98.25 198 CYS A CA 1
ATOM 1517 C C . CYS A 1 198 ? -0.692 -10.040 -0.586 1.00 98.25 198 CYS A C 1
ATOM 1519 O O . CYS A 1 198 ? -1.485 -10.325 0.305 1.00 98.25 198 CYS A O 1
ATOM 1521 N N . VAL A 1 199 ? 0.456 -9.403 -0.338 1.00 98.44 199 VAL A N 1
ATOM 1522 C CA . VAL A 1 199 ? 0.888 -9.020 1.015 1.00 98.44 199 VAL A CA 1
ATOM 1523 C C . VAL A 1 199 ? -0.101 -8.038 1.658 1.00 98.44 199 VAL A C 1
ATOM 1525 O O . VAL A 1 199 ? -0.421 -8.155 2.837 1.00 98.44 199 VAL A O 1
ATOM 1528 N N . GLN A 1 200 ? -0.630 -7.075 0.896 1.00 98.50 200 GLN A N 1
ATOM 1529 C CA . GLN A 1 200 ? -1.655 -6.159 1.405 1.00 98.50 200 GLN A CA 1
ATOM 1530 C C . GLN A 1 200 ? -2.959 -6.876 1.776 1.00 98.50 200 GLN A C 1
ATOM 1532 O O . GLN A 1 200 ? -3.534 -6.577 2.820 1.00 98.50 200 GLN A O 1
ATOM 1537 N N . GLU A 1 201 ? -3.427 -7.807 0.946 1.00 98.44 201 GLU A N 1
ATOM 1538 C CA . GLU A 1 201 ? -4.622 -8.611 1.226 1.00 98.44 201 GLU A CA 1
ATOM 1539 C C . GLU A 1 201 ? -4.432 -9.492 2.468 1.00 98.44 201 GLU A C 1
ATOM 1541 O O . GLU A 1 201 ? -5.341 -9.587 3.293 1.00 98.44 201 GLU A O 1
ATOM 1546 N N . GLU A 1 202 ? -3.242 -10.072 2.651 1.00 98.38 202 GLU A N 1
ATOM 1547 C CA . GLU A 1 202 ? -2.883 -10.827 3.855 1.00 98.38 202 GLU A CA 1
ATOM 1548 C C . GLU A 1 202 ? -2.949 -9.955 5.112 1.00 98.38 202 GLU A C 1
ATOM 1550 O O . GLU A 1 202 ? -3.632 -10.330 6.065 1.00 98.38 202 GLU A O 1
ATOM 1555 N N . PHE A 1 203 ? -2.344 -8.762 5.094 1.00 98.62 203 PHE A N 1
ATOM 1556 C CA . PHE A 1 203 ? -2.415 -7.834 6.226 1.00 98.62 203 PHE A CA 1
ATOM 1557 C C . PHE A 1 203 ? -3.844 -7.377 6.531 1.00 98.62 203 PHE A C 1
ATOM 1559 O O . PHE A 1 203 ? -4.237 -7.303 7.694 1.00 98.62 203 PHE A O 1
ATOM 1566 N N . LEU A 1 204 ? -4.644 -7.069 5.507 1.00 98.31 204 LEU A N 1
ATOM 1567 C CA . LEU A 1 204 ? -6.042 -6.678 5.705 1.00 98.31 204 LEU A CA 1
ATOM 1568 C C . LEU A 1 204 ? -6.865 -7.817 6.315 1.00 98.31 204 LEU A C 1
ATOM 1570 O O . LEU A 1 204 ? -7.714 -7.562 7.171 1.00 98.31 204 LEU A O 1
ATOM 1574 N N . ARG A 1 205 ? -6.596 -9.062 5.912 1.00 98.69 205 ARG A N 1
ATOM 1575 C CA . ARG A 1 205 ? -7.219 -10.248 6.500 1.00 98.69 205 ARG A CA 1
ATOM 1576 C C . ARG A 1 205 ? -6.815 -10.429 7.962 1.00 98.69 205 ARG A C 1
ATOM 1578 O O . ARG A 1 205 ? -7.699 -10.570 8.795 1.00 98.69 205 ARG A O 1
ATOM 1585 N N . GLU A 1 206 ? -5.524 -10.353 8.285 1.00 98.56 206 GLU A N 1
ATOM 1586 C CA . GLU A 1 206 ? -5.035 -10.466 9.669 1.00 98.56 206 GLU A CA 1
ATOM 1587 C C . GLU A 1 206 ? -5.648 -9.398 10.587 1.00 98.56 206 GLU A C 1
ATOM 1589 O O . GLU A 1 206 ? -6.085 -9.700 11.697 1.00 98.56 206 GLU A O 1
ATOM 1594 N N . ILE A 1 207 ? -5.749 -8.153 10.107 1.00 98.50 207 ILE A N 1
ATOM 1595 C CA . ILE A 1 207 ? -6.422 -7.071 10.836 1.00 98.50 207 ILE A CA 1
ATOM 1596 C C . ILE A 1 207 ? -7.912 -7.392 11.031 1.00 98.50 207 ILE A C 1
ATOM 1598 O O . ILE A 1 207 ? -8.446 -7.178 12.120 1.00 98.50 207 ILE A O 1
ATOM 1602 N N . GLY A 1 208 ? -8.592 -7.909 10.003 1.00 98.44 208 GLY A N 1
ATOM 1603 C CA . GLY A 1 208 ? -9.998 -8.317 10.089 1.00 98.44 208 GLY A CA 1
ATOM 1604 C C . GLY A 1 208 ? -10.240 -9.447 11.096 1.00 98.44 208 GLY A C 1
ATOM 1605 O O . GLY A 1 208 ? -11.194 -9.383 11.880 1.00 98.44 208 GLY A O 1
ATOM 1606 N N . ASP A 1 209 ? -9.352 -10.440 11.122 1.00 98.56 209 ASP A N 1
ATOM 1607 C CA . ASP A 1 209 ? -9.394 -11.557 12.066 1.00 98.56 209 ASP A CA 1
ATOM 1608 C C . ASP A 1 209 ? -9.175 -11.066 13.506 1.00 98.56 209 ASP A C 1
ATOM 1610 O O . ASP A 1 209 ? -9.921 -11.438 14.416 1.00 98.56 209 ASP A O 1
ATOM 1614 N N . GLU A 1 210 ? -8.216 -10.161 13.718 1.00 98.75 210 GLU A N 1
ATOM 1615 C CA . GLU A 1 210 ? -7.937 -9.581 15.033 1.00 98.75 210 GLU A CA 1
ATOM 1616 C C . GLU A 1 210 ? -9.091 -8.703 15.539 1.00 98.75 210 GLU A C 1
ATOM 1618 O 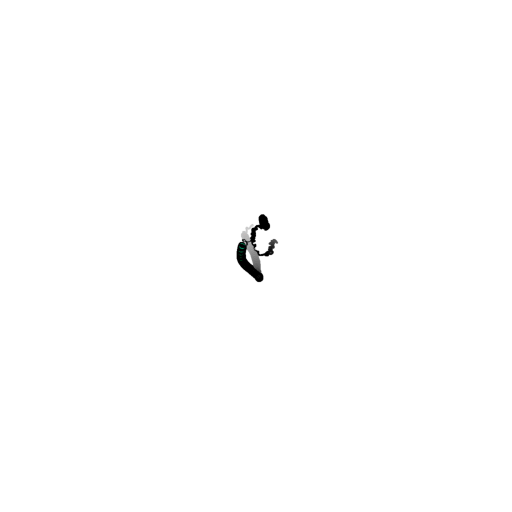O . GLU A 1 210 ? -9.485 -8.813 16.701 1.00 98.75 210 GLU A O 1
ATOM 1623 N N . ILE A 1 211 ? -9.702 -7.885 14.672 1.00 98.50 211 ILE A N 1
ATOM 1624 C CA . ILE A 1 211 ? -10.910 -7.113 15.014 1.00 98.50 211 ILE A CA 1
ATOM 1625 C C . ILE A 1 211 ? -12.044 -8.056 15.435 1.00 98.50 211 ILE A C 1
ATOM 1627 O O . ILE A 1 211 ? -12.701 -7.812 16.448 1.00 98.50 211 ILE A O 1
ATOM 1631 N N . SER A 1 212 ? -12.254 -9.148 14.698 1.00 98.44 212 SER A N 1
ATOM 1632 C CA . SER A 1 212 ? -13.302 -10.135 14.997 1.00 98.44 212 SER A CA 1
ATOM 1633 C C . SER A 1 212 ? -13.047 -10.857 16.325 1.00 98.44 212 SER A C 1
ATOM 1635 O O . SER A 1 212 ? -13.968 -11.063 17.124 1.00 98.44 212 SER A O 1
ATOM 1637 N N . ARG A 1 213 ? -11.781 -11.191 16.604 1.00 98.75 213 ARG A N 1
ATOM 1638 C CA . ARG A 1 213 ? -11.341 -11.793 17.869 1.00 98.75 213 ARG A CA 1
ATOM 1639 C C . ARG A 1 213 ? -11.560 -10.848 19.050 1.00 98.75 213 ARG A C 1
ATOM 1641 O O . ARG A 1 213 ? -12.118 -11.265 20.065 1.00 98.75 213 ARG A O 1
ATOM 1648 N N . LEU A 1 214 ? -11.151 -9.584 18.921 1.00 98.44 214 LEU A N 1
ATOM 1649 C CA . LEU A 1 214 ? -11.343 -8.561 19.953 1.00 98.44 214 LEU A CA 1
ATOM 1650 C C . LEU A 1 214 ? -12.827 -8.262 20.192 1.00 98.44 214 LEU A C 1
ATOM 1652 O O . LEU A 1 214 ? -13.231 -8.138 21.346 1.00 98.44 214 LEU A O 1
ATOM 1656 N N . GLY A 1 215 ? -13.640 -8.209 19.132 1.00 98.25 215 GLY A N 1
ATOM 1657 C CA . GLY A 1 215 ? -15.095 -8.070 19.236 1.00 98.25 215 GLY A CA 1
ATOM 1658 C C . GLY A 1 215 ? -15.717 -9.202 20.054 1.00 98.25 215 GLY A C 1
ATOM 1659 O O . GLY A 1 215 ? -16.397 -8.946 21.044 1.00 98.25 215 GLY A O 1
ATOM 1660 N N . SER A 1 216 ? -15.370 -10.451 19.730 1.00 98.56 216 SER A N 1
ATOM 1661 C CA . SER A 1 216 ? -15.854 -11.633 20.460 1.00 98.56 216 SER A CA 1
ATOM 1662 C C . SER A 1 216 ? -15.435 -11.629 21.938 1.00 98.56 216 SER A C 1
ATOM 1664 O O . SER A 1 216 ? -16.218 -11.990 22.816 1.00 98.56 216 SER A O 1
ATOM 1666 N N . ALA A 1 217 ? -14.204 -11.202 22.240 1.00 98.56 217 ALA A N 1
ATOM 1667 C CA . ALA A 1 217 ? -13.719 -11.091 23.616 1.00 98.56 217 ALA A CA 1
ATOM 1668 C C . ALA A 1 217 ? -14.451 -9.995 24.412 1.00 98.56 217 ALA A C 1
ATOM 1670 O O . ALA A 1 217 ? -14.725 -10.173 25.601 1.00 98.56 217 ALA A O 1
ATOM 1671 N N . LEU A 1 218 ? -14.779 -8.873 23.764 1.00 98.69 218 LEU A N 1
ATOM 1672 C CA . LEU A 1 218 ? -15.528 -7.776 24.373 1.00 98.69 218 LEU A CA 1
ATOM 1673 C C . LEU A 1 218 ? -16.968 -8.191 24.688 1.00 98.69 218 LEU A C 1
ATOM 1675 O O . LEU A 1 218 ? -17.443 -7.917 25.792 1.00 98.69 218 LEU A O 1
ATOM 1679 N N . ASP A 1 219 ? -17.630 -8.892 23.768 1.00 98.56 219 ASP A N 1
ATOM 1680 C CA . ASP A 1 219 ? -18.981 -9.417 23.983 1.00 98.56 219 ASP A CA 1
ATOM 1681 C C . ASP A 1 219 ? -19.003 -10.436 25.132 1.00 98.56 219 ASP A C 1
ATOM 1683 O O . ASP A 1 219 ? -19.794 -10.296 26.063 1.00 98.56 219 ASP A O 1
ATOM 1687 N N . ALA A 1 220 ? -18.044 -11.366 25.176 1.00 98.62 220 ALA A N 1
ATOM 1688 C CA . ALA A 1 220 ? -17.920 -12.306 26.292 1.00 98.62 220 ALA A CA 1
ATOM 1689 C C . ALA A 1 220 ? -17.697 -11.599 27.647 1.00 98.62 220 ALA A C 1
ATOM 1691 O O . ALA A 1 220 ? -18.263 -11.994 28.674 1.00 98.62 220 ALA A O 1
ATOM 1692 N N . GLN A 1 221 ? -16.892 -10.528 27.679 1.00 98.62 221 GLN A N 1
ATOM 1693 C CA . GLN A 1 221 ? -16.702 -9.729 28.893 1.00 98.62 221 GLN A CA 1
ATOM 1694 C C . GLN A 1 221 ? -17.990 -8.997 29.292 1.00 98.62 221 GLN A C 1
ATOM 1696 O O . GLN A 1 221 ? -18.300 -8.909 30.484 1.00 98.62 221 GLN A O 1
ATOM 1701 N N . ARG A 1 222 ? -18.730 -8.457 28.320 1.00 98.69 222 ARG A N 1
ATOM 1702 C CA . ARG A 1 222 ? -20.020 -7.803 28.549 1.00 98.69 222 ARG A CA 1
ATOM 1703 C C . ARG A 1 222 ? -21.012 -8.783 29.167 1.00 98.69 222 ARG A C 1
ATOM 1705 O O . ARG A 1 222 ? -21.574 -8.458 30.210 1.00 98.69 222 ARG A O 1
ATOM 1712 N N . ASP A 1 223 ? -21.153 -9.972 28.594 1.00 98.62 223 ASP A N 1
ATOM 1713 C CA . ASP A 1 223 ? -22.045 -11.020 29.101 1.00 98.62 223 ASP A CA 1
ATOM 1714 C C . ASP A 1 223 ? -21.655 -11.442 30.517 1.00 98.62 223 ASP A C 1
ATOM 1716 O O . ASP A 1 223 ? -22.499 -11.521 31.409 1.00 98.62 223 ASP A O 1
ATOM 1720 N N . THR A 1 224 ? -20.352 -11.605 30.766 1.00 98.62 224 THR A N 1
ATOM 1721 C CA . THR A 1 224 ? -19.829 -11.896 32.105 1.00 98.62 224 THR A CA 1
ATOM 1722 C C . THR A 1 224 ? -20.220 -10.799 33.098 1.00 98.62 224 THR A C 1
ATOM 1724 O O . THR A 1 224 ? -20.686 -11.107 34.192 1.00 98.62 224 THR A O 1
ATOM 1727 N N . ARG A 1 225 ? -20.066 -9.516 32.743 1.00 98.69 225 ARG A N 1
ATOM 1728 C CA . ARG A 1 225 ? -20.433 -8.390 33.620 1.00 98.69 225 ARG A CA 1
ATOM 1729 C C . ARG A 1 225 ? -21.933 -8.325 33.889 1.00 98.69 225 ARG A C 1
ATOM 1731 O O . ARG A 1 225 ? -22.302 -8.076 35.031 1.00 98.69 225 ARG A O 1
ATOM 1738 N N . VAL A 1 226 ? -22.766 -8.546 32.872 1.00 98.62 226 VAL A N 1
ATOM 1739 C CA . VAL A 1 226 ? -24.229 -8.599 33.027 1.00 98.62 226 VAL A CA 1
ATOM 1740 C C . VAL A 1 226 ? -24.600 -9.726 33.987 1.00 98.62 226 VAL A C 1
ATOM 1742 O O . VAL A 1 226 ? -25.228 -9.464 35.004 1.00 98.62 226 VAL A O 1
ATOM 1745 N N . HIS A 1 227 ? -24.086 -10.938 33.762 1.00 98.62 227 HIS A N 1
ATOM 1746 C CA . HIS A 1 227 ? -24.354 -12.089 34.624 1.00 98.62 227 HIS A CA 1
ATOM 1747 C C . HIS A 1 227 ? -23.910 -11.879 36.084 1.00 98.62 227 HIS A C 1
ATOM 1749 O O . HIS A 1 227 ? -24.624 -12.245 37.021 1.00 98.62 227 HIS A O 1
ATOM 1755 N N . HIS A 1 228 ? -22.741 -11.266 36.300 1.00 98.69 228 HIS A N 1
ATOM 1756 C CA . HIS A 1 228 ? -22.287 -10.906 37.648 1.00 98.69 228 HIS A CA 1
ATOM 1757 C C . HIS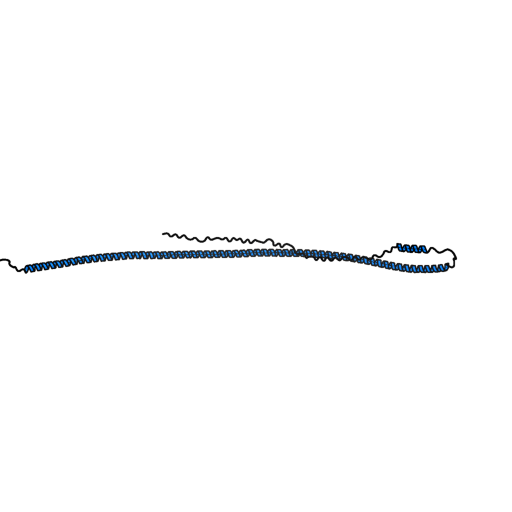 A 1 228 ? -23.174 -9.824 38.275 1.00 98.69 228 HIS A C 1
ATOM 1759 O O . HIS A 1 228 ? -23.464 -9.902 39.467 1.00 98.69 228 HIS A O 1
ATOM 1765 N N . GLY A 1 229 ? -23.614 -8.836 37.490 1.00 98.25 229 GLY A N 1
ATOM 1766 C CA . GLY A 1 229 ? -24.566 -7.815 37.924 1.00 98.25 229 GLY A CA 1
ATOM 1767 C C . GLY A 1 229 ? -25.880 -8.433 38.395 1.00 98.25 229 GLY A C 1
ATOM 1768 O O . GLY A 1 229 ? -26.292 -8.177 39.524 1.00 98.25 229 GLY A O 1
ATOM 1769 N N . ASP A 1 230 ? -26.466 -9.317 37.589 1.00 98.62 230 ASP A N 1
ATOM 1770 C CA . ASP A 1 230 ? -27.705 -10.032 37.917 1.00 98.62 230 ASP A CA 1
ATOM 1771 C C . ASP A 1 230 ? -27.546 -10.885 39.184 1.00 98.62 230 ASP A C 1
ATOM 1773 O O . ASP A 1 230 ? -28.413 -10.888 40.054 1.00 98.62 230 ASP A O 1
ATOM 1777 N N . SER A 1 231 ? -26.398 -11.553 39.343 1.00 98.69 231 SER A N 1
ATOM 1778 C CA . SER A 1 231 ? -26.096 -12.349 40.541 1.00 98.69 231 SER A CA 1
ATOM 1779 C C . SER A 1 231 ? -25.990 -11.492 41.809 1.00 98.69 231 SER A C 1
ATOM 1781 O O . SER A 1 231 ? -26.426 -11.912 42.882 1.00 98.69 231 SER A O 1
ATOM 1783 N N . ILE A 1 232 ? -25.411 -10.289 41.709 1.00 98.62 232 ILE A N 1
ATOM 1784 C CA . ILE A 1 232 ? -25.339 -9.337 42.827 1.00 98.62 232 ILE A CA 1
ATOM 1785 C C . ILE A 1 232 ? -26.737 -8.827 43.178 1.00 98.62 232 ILE A C 1
ATOM 1787 O O . ILE A 1 232 ? -27.071 -8.785 44.360 1.00 98.62 232 ILE A O 1
ATOM 1791 N N . VAL A 1 233 ? -27.545 -8.463 42.177 1.00 98.69 233 VAL A N 1
ATOM 1792 C CA . VAL A 1 233 ? -28.929 -8.008 42.382 1.00 98.69 233 VAL A CA 1
ATOM 1793 C C . VAL A 1 233 ? -29.742 -9.089 43.087 1.00 98.69 233 VAL A C 1
ATOM 1795 O O . VAL A 1 233 ? -30.285 -8.812 44.151 1.00 98.69 233 VAL A O 1
ATOM 1798 N N . ALA A 1 234 ? -29.721 -10.326 42.584 1.00 98.69 234 ALA A N 1
ATOM 1799 C CA . ALA A 1 234 ? -30.437 -11.445 43.193 1.00 98.69 234 ALA A CA 1
ATOM 1800 C C . ALA A 1 234 ? -30.018 -11.681 44.654 1.00 98.69 234 ALA A C 1
ATOM 1802 O O . ALA A 1 234 ? -30.860 -11.880 45.526 1.00 98.69 234 ALA A O 1
ATOM 1803 N N . ARG A 1 235 ? -28.713 -11.604 44.955 1.00 98.69 235 ARG A N 1
ATOM 1804 C CA . ARG A 1 235 ? -28.220 -11.740 46.333 1.00 98.69 235 ARG A CA 1
ATOM 1805 C C . ARG A 1 235 ? -28.701 -10.602 47.235 1.00 98.69 235 ARG A C 1
ATOM 1807 O O . ARG A 1 235 ? -29.069 -10.855 48.376 1.00 98.69 235 ARG A O 1
ATOM 1814 N N . LEU A 1 236 ? -28.677 -9.360 46.751 1.00 98.44 236 LEU A N 1
ATOM 1815 C CA . LEU A 1 236 ? -29.176 -8.216 47.516 1.00 98.44 236 LEU A CA 1
ATOM 1816 C C . LEU A 1 236 ? -30.683 -8.321 47.758 1.00 98.44 236 LEU A C 1
ATOM 1818 O O . LEU A 1 236 ? -31.129 -7.986 48.849 1.00 98.44 236 LEU A O 1
ATOM 1822 N N . GLU A 1 237 ? -31.451 -8.800 46.780 1.00 98.62 237 GLU A N 1
ATOM 1823 C CA . GLU A 1 237 ? -32.884 -9.063 46.932 1.00 98.62 237 GLU A CA 1
ATOM 1824 C C . GLU A 1 237 ? -33.148 -10.093 48.037 1.00 98.62 237 GLU A C 1
ATOM 1826 O O . GLU A 1 237 ? -33.938 -9.801 48.933 1.00 98.62 237 GLU A O 1
ATOM 1831 N N . THR A 1 238 ? -32.422 -11.220 48.065 1.00 98.69 238 THR A N 1
ATOM 1832 C CA . THR A 1 238 ? -32.522 -12.202 49.165 1.00 98.69 238 THR A CA 1
ATOM 1833 C C . THR A 1 238 ? -32.237 -11.569 50.531 1.00 98.69 238 THR A C 1
ATOM 1835 O O . THR A 1 238 ? -33.032 -11.713 51.455 1.00 98.69 238 THR A O 1
ATOM 1838 N N . GLU A 1 239 ? -31.143 -10.816 50.667 1.00 98.69 239 GLU A N 1
ATOM 1839 C CA . GLU A 1 239 ? -30.775 -10.170 51.940 1.00 98.69 239 GLU A CA 1
ATOM 1840 C C . GLU A 1 239 ? -31.807 -9.105 52.366 1.00 98.69 239 GLU A C 1
ATOM 1842 O O . GLU A 1 239 ? -32.104 -8.944 53.552 1.00 98.69 239 GLU A O 1
ATOM 1847 N N . PHE A 1 240 ? -32.398 -8.379 51.408 1.00 98.69 240 PHE A N 1
ATOM 1848 C CA . PHE A 1 240 ? -33.487 -7.438 51.679 1.00 98.69 240 PHE A CA 1
ATOM 1849 C C . PHE A 1 240 ? -34.755 -8.150 52.155 1.00 98.69 240 PHE A C 1
ATOM 1851 O O . PHE A 1 240 ? -35.412 -7.656 53.074 1.00 98.69 240 PHE A O 1
ATOM 1858 N N . GLU A 1 241 ? -35.112 -9.285 51.555 1.00 98.62 241 GLU A N 1
ATOM 1859 C CA . GLU A 1 241 ? -36.250 -10.101 51.984 1.00 98.62 241 GLU A CA 1
ATOM 1860 C C . GLU A 1 241 ? -36.046 -10.644 53.406 1.00 98.62 241 GLU A C 1
ATOM 1862 O O . GLU A 1 241 ? -36.937 -10.499 54.249 1.00 98.62 241 GLU A O 1
ATOM 1867 N N . GLU A 1 242 ? -34.857 -11.169 53.716 1.00 98.69 242 GLU A N 1
ATOM 1868 C CA . GLU A 1 242 ? -34.492 -11.640 55.060 1.00 98.69 242 GLU A CA 1
ATOM 1869 C C . GLU A 1 242 ? -34.531 -10.513 56.105 1.00 98.69 242 GLU A C 1
ATOM 1871 O O . GLU A 1 242 ? -35.056 -10.686 57.214 1.00 98.69 242 GLU A O 1
ATOM 1876 N N . MET A 1 243 ? -34.031 -9.324 55.753 1.00 98.56 243 MET A N 1
ATOM 1877 C CA . MET A 1 243 ? -34.089 -8.145 56.620 1.00 98.56 243 MET A CA 1
ATOM 1878 C C . MET A 1 243 ? -35.533 -7.695 56.865 1.00 98.56 243 MET A C 1
ATOM 1880 O O . MET A 1 243 ? -35.892 -7.372 58.000 1.00 98.56 243 MET A O 1
ATOM 1884 N N . GLN A 1 244 ? -36.376 -7.683 55.827 1.00 98.56 244 GLN A N 1
ATOM 1885 C CA . GLN A 1 244 ? -37.796 -7.362 55.972 1.00 98.56 244 GLN A CA 1
ATOM 1886 C C . GLN A 1 244 ? -38.511 -8.368 56.874 1.00 98.56 244 GLN A C 1
ATOM 1888 O O . GLN A 1 244 ? -39.330 -7.962 57.699 1.00 98.56 244 GLN A O 1
ATOM 1893 N N . GLU A 1 245 ? -38.205 -9.658 56.752 1.00 98.62 245 GLU A N 1
ATOM 1894 C CA . GLU A 1 245 ? -38.801 -10.688 57.601 1.00 98.62 245 GLU A CA 1
ATOM 1895 C C . GLU A 1 245 ? -38.363 -10.546 59.061 1.00 98.62 245 GLU A C 1
ATOM 1897 O O . GLU A 1 245 ? -39.198 -10.556 59.968 1.00 98.62 245 GLU A O 1
ATOM 1902 N N . THR A 1 246 ? -37.075 -10.283 59.292 1.00 98.56 246 THR A N 1
ATOM 1903 C CA . THR A 1 246 ? -36.539 -9.991 60.629 1.00 98.56 246 THR A CA 1
ATOM 1904 C C . THR A 1 246 ? -37.218 -8.764 61.245 1.00 98.56 246 THR A C 1
ATOM 1906 O O . THR A 1 246 ? -37.612 -8.793 62.411 1.00 98.56 246 THR A O 1
ATOM 1909 N N . LEU A 1 247 ? -37.421 -7.698 60.461 1.00 98.56 247 LEU A N 1
ATOM 1910 C CA . LEU A 1 247 ? -38.110 -6.485 60.906 1.00 98.56 247 LEU A CA 1
ATOM 1911 C C . LEU A 1 247 ? -39.579 -6.758 61.271 1.00 98.56 247 LEU A C 1
ATOM 1913 O O . LEU A 1 247 ? -40.051 -6.281 62.303 1.00 98.56 247 LEU A O 1
ATOM 1917 N N . ARG A 1 248 ? -40.304 -7.543 60.460 1.00 98.62 248 ARG A N 1
ATOM 1918 C CA . ARG A 1 248 ? -41.695 -7.940 60.751 1.00 98.62 248 ARG A CA 1
ATOM 1919 C C . ARG A 1 248 ? -41.787 -8.775 62.028 1.00 98.62 248 ARG A C 1
ATOM 1921 O O . ARG A 1 248 ? -42.672 -8.526 62.849 1.00 98.62 248 ARG A O 1
ATOM 1928 N N . ALA A 1 249 ? -40.879 -9.734 62.213 1.00 98.31 249 ALA A N 1
ATOM 1929 C CA . ALA A 1 249 ? -40.817 -10.563 63.414 1.00 98.31 249 ALA A CA 1
ATOM 1930 C C . ALA A 1 249 ? -40.544 -9.721 64.672 1.00 98.31 249 ALA A C 1
ATOM 1932 O O . ALA A 1 249 ? -41.206 -9.897 65.695 1.00 98.31 249 ALA A O 1
ATOM 1933 N N . GLU A 1 250 ? -39.623 -8.760 64.582 1.00 98.62 250 GLU A N 1
ATOM 1934 C CA . GLU A 1 250 ? -39.289 -7.836 65.667 1.00 98.62 250 GLU A CA 1
ATOM 1935 C C . GLU A 1 250 ? -40.468 -6.924 66.028 1.00 98.62 250 GLU A C 1
ATOM 1937 O O . GLU A 1 250 ?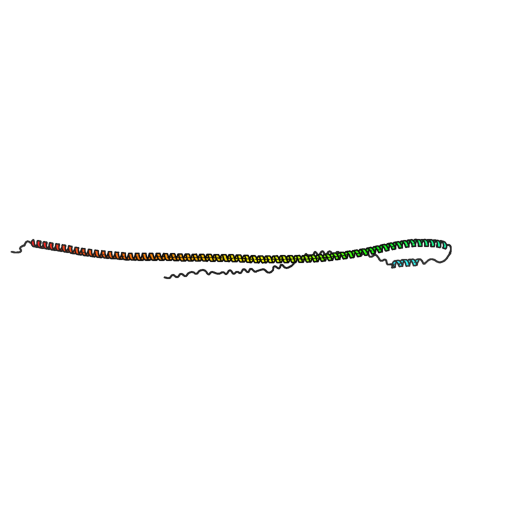 -40.824 -6.806 67.202 1.00 98.62 250 GLU A O 1
ATOM 1942 N N . GLN A 1 251 ? -41.148 -6.358 65.026 1.00 98.56 251 GLN A N 1
ATOM 1943 C CA . GLN A 1 251 ? -42.335 -5.530 65.234 1.00 98.56 251 GLN A CA 1
ATOM 1944 C C . GLN A 1 251 ? -43.473 -6.322 65.892 1.00 98.56 251 GLN A C 1
ATOM 1946 O O . GLN A 1 251 ? -44.136 -5.813 66.802 1.00 98.56 251 GLN A O 1
ATOM 1951 N N . LYS A 1 252 ? -43.681 -7.575 65.472 1.00 98.62 252 LYS A N 1
ATOM 1952 C CA . LYS A 1 252 ? -44.647 -8.481 66.098 1.00 98.62 252 LYS A CA 1
ATOM 1953 C C . LYS A 1 252 ? -44.288 -8.735 67.565 1.00 98.62 252 LYS A C 1
ATOM 1955 O O . LYS A 1 252 ? -45.131 -8.505 68.430 1.00 98.62 252 LYS A O 1
ATOM 1960 N N . LEU A 1 253 ? -43.036 -9.091 67.860 1.00 98.56 253 LEU A N 1
ATOM 1961 C CA . LEU A 1 253 ? -42.558 -9.314 69.228 1.00 98.56 253 LEU A CA 1
ATOM 1962 C C . LEU A 1 253 ? -42.697 -8.056 70.106 1.00 98.56 253 LEU A C 1
ATOM 1964 O O . LEU A 1 253 ? -43.127 -8.144 71.257 1.00 98.56 253 LEU A O 1
ATOM 1968 N N . ARG A 1 254 ? -42.396 -6.865 69.569 1.00 98.56 254 ARG A N 1
ATOM 1969 C CA . ARG A 1 254 ? -42.635 -5.586 70.263 1.00 98.56 254 ARG A CA 1
ATOM 1970 C C . ARG A 1 254 ? -44.110 -5.387 70.598 1.00 98.56 254 ARG A C 1
ATOM 1972 O O . ARG A 1 254 ? -44.426 -4.992 71.713 1.00 98.56 254 ARG A O 1
ATOM 1979 N N . SER A 1 255 ? -45.013 -5.674 69.661 1.00 98.62 255 SER A N 1
ATOM 1980 C CA . SER A 1 255 ? -46.454 -5.530 69.900 1.00 98.62 255 SER A CA 1
ATOM 1981 C C . SER A 1 255 ? -46.973 -6.507 70.964 1.00 98.62 255 SER A C 1
ATOM 1983 O O . SER A 1 255 ? -47.739 -6.108 71.839 1.00 98.62 255 SER A O 1
ATOM 1985 N N . GLU A 1 256 ? -46.496 -7.756 70.953 1.00 98.31 256 GLU A N 1
ATOM 1986 C CA . GLU A 1 256 ? -46.848 -8.781 71.943 1.00 98.31 256 GLU A CA 1
ATOM 1987 C C . GLU A 1 256 ? -46.314 -8.423 73.338 1.00 98.31 256 GLU A C 1
ATOM 1989 O O . GLU A 1 256 ? -47.049 -8.496 74.323 1.00 98.31 256 GLU A O 1
ATOM 1994 N N . THR A 1 257 ? -45.059 -7.968 73.431 1.00 98.38 257 THR A N 1
ATOM 1995 C CA . THR A 1 257 ? -44.449 -7.541 74.704 1.00 98.38 257 THR A CA 1
ATOM 1996 C C . THR A 1 257 ? -45.099 -6.277 75.264 1.00 98.38 257 THR A C 1
ATOM 1998 O O . THR A 1 257 ? -45.351 -6.211 76.468 1.00 98.38 257 THR A O 1
ATOM 2001 N N . GLN A 1 258 ? -45.435 -5.299 74.415 1.00 98.38 258 GLN A N 1
ATOM 2002 C CA . GLN A 1 258 ? -46.194 -4.112 74.814 1.00 98.38 258 GLN A CA 1
ATOM 2003 C C . GLN A 1 258 ? -47.586 -4.491 75.340 1.00 98.38 258 GLN A C 1
ATOM 2005 O O . GLN A 1 258 ? -47.993 -3.979 76.382 1.00 98.38 258 GLN A O 1
ATOM 2010 N N . GLY A 1 259 ? -48.292 -5.404 74.664 1.00 98.19 259 GLY A N 1
ATOM 2011 C CA . GLY A 1 259 ? -49.592 -5.906 75.118 1.00 98.19 259 GLY A CA 1
ATOM 2012 C C . GLY A 1 259 ? -49.507 -6.618 76.471 1.00 98.19 259 GLY A C 1
ATOM 2013 O O . GLY A 1 259 ? -50.289 -6.322 77.372 1.00 98.19 259 GLY A O 1
ATOM 2014 N N . ALA A 1 260 ? -48.512 -7.491 76.653 1.00 98.38 260 ALA A N 1
ATOM 2015 C CA . ALA A 1 260 ? -48.283 -8.186 77.919 1.00 98.38 260 ALA A CA 1
ATOM 2016 C C . ALA A 1 260 ? -47.944 -7.221 79.068 1.00 98.38 260 ALA A C 1
ATOM 2018 O O . ALA A 1 260 ? -48.464 -7.364 80.175 1.00 98.38 260 ALA A O 1
ATOM 2019 N N . LEU A 1 261 ? -47.105 -6.210 78.811 1.00 98.12 261 LEU A N 1
ATOM 2020 C CA . LEU A 1 261 ? -46.771 -5.184 79.800 1.00 98.12 261 LEU A CA 1
ATOM 2021 C C . LEU A 1 261 ? -48.002 -4.354 80.179 1.00 98.12 261 LEU A C 1
ATOM 2023 O O . LEU A 1 261 ? -48.209 -4.077 81.358 1.00 98.12 261 LEU A O 1
ATOM 2027 N N . GLN A 1 262 ? -48.826 -3.979 79.198 1.00 98.50 262 GLN A N 1
ATOM 2028 C CA . GLN A 1 262 ? -50.069 -3.257 79.451 1.00 98.50 262 GLN A CA 1
ATOM 2029 C C . GLN A 1 262 ? -51.017 -4.078 80.334 1.00 98.50 262 GLN A C 1
ATOM 2031 O O . GLN A 1 262 ? -51.508 -3.556 81.334 1.00 98.50 262 GLN A O 1
ATOM 2036 N N . GLN A 1 263 ? -51.209 -5.363 80.027 1.00 98.44 263 GLN A N 1
ATOM 2037 C CA . GLN A 1 263 ? -52.032 -6.257 80.840 1.00 98.44 263 GLN A CA 1
ATOM 2038 C C . GLN A 1 263 ? -51.493 -6.381 82.274 1.00 98.44 263 GLN A C 1
ATOM 2040 O O . GLN A 1 263 ? -52.252 -6.240 83.227 1.00 98.44 263 GLN A O 1
ATOM 2045 N N . ALA A 1 264 ? -50.177 -6.538 82.450 1.00 98.25 264 ALA A N 1
ATOM 2046 C CA . ALA A 1 264 ? -49.563 -6.595 83.776 1.00 98.25 264 ALA A CA 1
ATOM 2047 C C . ALA A 1 264 ? -49.779 -5.301 84.590 1.00 98.25 264 ALA A C 1
ATOM 2049 O O . ALA A 1 264 ? -50.012 -5.355 85.799 1.00 98.25 264 ALA A O 1
ATOM 2050 N N . VAL A 1 265 ? -49.727 -4.132 83.939 1.00 98.31 265 VAL A N 1
ATOM 2051 C CA . VAL A 1 265 ? -50.020 -2.834 84.575 1.00 98.31 265 VAL A CA 1
ATOM 2052 C C . VAL A 1 265 ? -51.498 -2.722 84.958 1.00 98.31 265 VAL A C 1
ATOM 2054 O O . VAL A 1 265 ? -51.816 -2.209 86.038 1.00 98.31 265 VAL A O 1
ATOM 2057 N N . GLU A 1 266 ? -52.407 -3.194 84.104 1.00 98.38 266 GLU A N 1
ATOM 2058 C CA . GLU A 1 266 ? -53.846 -3.233 84.379 1.00 98.38 266 GLU A CA 1
ATOM 2059 C C . GLU A 1 266 ? -54.166 -4.167 85.558 1.00 98.38 266 GLU A C 1
ATOM 2061 O O . GLU A 1 266 ? -54.870 -3.754 86.486 1.00 98.38 266 GLU A O 1
ATOM 2066 N N . ASP A 1 267 ? -53.568 -5.360 85.586 1.00 98.25 267 ASP A N 1
ATOM 2067 C CA . ASP A 1 267 ? -53.699 -6.342 86.664 1.00 98.25 267 ASP A CA 1
ATOM 2068 C C . ASP A 1 267 ? -53.176 -5.781 87.991 1.00 98.25 267 ASP A C 1
ATOM 2070 O O . ASP A 1 267 ? -53.913 -5.763 88.981 1.00 98.25 267 ASP A O 1
ATOM 2074 N N . ALA A 1 268 ? -51.962 -5.217 88.009 1.00 98.12 268 ALA A N 1
ATOM 2075 C CA . ALA A 1 268 ? -51.387 -4.586 89.199 1.00 98.12 268 ALA A CA 1
ATOM 2076 C C . ALA A 1 268 ? -52.250 -3.417 89.707 1.00 98.12 268 ALA A C 1
ATOM 2078 O O . ALA A 1 268 ? -52.488 -3.277 90.908 1.00 98.12 268 ALA A O 1
ATOM 2079 N N . SER A 1 269 ? -52.785 -2.598 88.796 1.00 98.19 269 SER A N 1
ATOM 2080 C CA . SER A 1 269 ? -53.705 -1.510 89.145 1.00 98.19 269 SER A CA 1
ATOM 2081 C C . SER A 1 269 ? -55.015 -2.036 89.735 1.00 98.19 269 SER A C 1
ATOM 2083 O O . SER A 1 269 ? -55.554 -1.442 90.671 1.00 98.19 269 SER A O 1
ATOM 2085 N N . SER A 1 270 ? -55.551 -3.134 89.196 1.00 98.12 270 SER A N 1
ATOM 2086 C CA . SER A 1 270 ? -56.767 -3.776 89.704 1.00 98.12 270 SER A CA 1
ATOM 2087 C C . SER A 1 270 ? -56.552 -4.357 91.106 1.00 98.12 270 SER A C 1
ATOM 2089 O O . SER A 1 270 ? -57.380 -4.126 91.993 1.00 98.12 270 SER A O 1
ATOM 2091 N N . GLN A 1 271 ? -55.402 -4.998 91.335 1.00 98.25 271 GLN A N 1
ATOM 2092 C CA . GLN A 1 271 ? -55.006 -5.558 92.621 1.00 98.25 271 GLN A CA 1
ATOM 2093 C C . GLN A 1 271 ? -54.828 -4.458 93.669 1.00 98.25 271 GLN A C 1
ATOM 2095 O O . GLN A 1 271 ? -55.419 -4.546 94.741 1.00 98.25 271 GLN A O 1
ATOM 2100 N N . LEU A 1 272 ? -54.112 -3.375 93.345 1.00 98.06 272 LEU A N 1
ATOM 2101 C CA . LEU A 1 272 ? -53.951 -2.229 94.246 1.00 98.06 272 LEU A CA 1
ATOM 2102 C C . LEU A 1 272 ? -55.300 -1.614 94.633 1.00 98.06 272 LEU A C 1
ATOM 2104 O O . LEU A 1 272 ? -55.530 -1.296 95.798 1.00 98.06 272 LEU A O 1
ATOM 2108 N N . ARG A 1 273 ? -56.235 -1.471 93.683 1.00 98.06 273 ARG A N 1
ATOM 2109 C CA . ARG A 1 273 ? -57.595 -0.993 93.994 1.00 98.06 273 ARG A CA 1
ATOM 2110 C C . ARG A 1 273 ? -58.339 -1.957 94.919 1.00 98.06 273 ARG A C 1
ATOM 2112 O O . ARG A 1 273 ? -59.075 -1.489 95.785 1.00 98.06 273 ARG A O 1
ATOM 2119 N N . ALA A 1 274 ? -58.179 -3.267 94.734 1.00 98.06 274 ALA A N 1
ATOM 2120 C CA . ALA A 1 274 ? -58.779 -4.276 95.602 1.00 98.06 274 ALA A CA 1
ATOM 2121 C C . ALA A 1 274 ? -58.175 -4.242 97.016 1.00 98.06 274 ALA A C 1
ATOM 2123 O O . ALA A 1 274 ? -58.922 -4.258 97.990 1.00 98.06 274 ALA A O 1
ATOM 2124 N N . GLU A 1 275 ? -56.853 -4.108 97.139 1.00 98.12 275 GLU A N 1
ATOM 2125 C CA . GLU A 1 275 ? -56.157 -3.957 98.422 1.00 98.12 275 GLU A CA 1
ATOM 2126 C C . GLU A 1 275 ? -56.579 -2.681 99.153 1.00 98.12 275 GLU A C 1
ATOM 2128 O O . GLU A 1 275 ? -56.894 -2.748 100.337 1.00 98.12 275 GLU A O 1
ATOM 2133 N N . ILE A 1 276 ? -56.680 -1.544 98.452 1.00 97.75 276 ILE A N 1
ATOM 2134 C CA . ILE A 1 276 ? -57.179 -0.284 99.026 1.00 97.75 276 ILE A CA 1
ATOM 2135 C C . ILE A 1 276 ? -58.621 -0.436 99.527 1.00 97.75 276 ILE A C 1
ATOM 2137 O O . ILE A 1 276 ? -58.951 0.076 100.593 1.00 97.75 276 ILE A O 1
ATOM 2141 N N . ARG A 1 277 ? -59.499 -1.110 98.771 1.00 98.12 277 ARG A N 1
ATOM 2142 C CA . ARG A 1 277 ? -60.885 -1.365 99.205 1.00 98.12 277 ARG A CA 1
ATOM 2143 C C . ARG A 1 277 ? -60.919 -2.248 100.447 1.00 98.12 277 ARG A C 1
ATOM 2145 O O . ARG A 1 277 ? -61.526 -1.856 101.431 1.00 98.12 277 ARG A O 1
ATOM 2152 N N . ARG A 1 278 ? -60.191 -3.366 100.427 1.00 97.94 278 ARG A N 1
ATOM 2153 C CA . ARG A 1 278 ? -60.075 -4.275 101.572 1.00 97.94 278 ARG A CA 1
ATOM 2154 C C . ARG A 1 278 ? -59.566 -3.552 102.819 1.00 97.94 278 ARG A C 1
ATOM 2156 O O . ARG A 1 278 ? -60.109 -3.744 103.895 1.00 97.94 278 ARG A O 1
ATOM 2163 N N . GLU A 1 279 ? -58.553 -2.705 102.673 1.00 97.94 279 GLU A N 1
ATOM 2164 C CA . GLU A 1 279 ? -57.989 -1.919 103.772 1.00 97.94 279 GLU A CA 1
ATOM 2165 C C . GLU A 1 279 ? -59.001 -0.923 104.352 1.00 97.94 279 GLU A C 1
ATOM 2167 O O . GLU A 1 279 ? -59.088 -0.781 105.571 1.00 97.94 279 GLU A O 1
ATOM 2172 N N . ARG A 1 280 ? -59.817 -0.289 103.499 1.00 97.62 280 ARG A N 1
ATOM 2173 C CA . ARG A 1 280 ? -60.933 0.559 103.941 1.00 97.62 280 ARG A CA 1
ATOM 2174 C C . ARG A 1 280 ? -61.990 -0.239 104.691 1.00 97.62 280 ARG A C 1
ATOM 2176 O O . ARG A 1 280 ? -62.365 0.183 105.778 1.00 97.62 280 ARG A O 1
ATOM 2183 N N . ASP A 1 281 ? -62.407 -1.384 104.160 1.00 97.62 281 ASP A N 1
ATOM 2184 C CA . ASP A 1 281 ? -63.392 -2.255 104.806 1.00 97.62 281 ASP A CA 1
ATOM 2185 C C . ASP A 1 281 ? -62.871 -2.744 106.175 1.00 97.62 281 ASP A C 1
ATOM 2187 O O . ASP A 1 281 ? -63.592 -2.737 107.173 1.00 97.62 281 ASP A O 1
ATOM 2191 N N . GLU A 1 282 ? -61.585 -3.110 106.259 1.00 97.50 282 GLU A N 1
ATOM 2192 C CA . GLU A 1 282 ? -60.908 -3.478 107.508 1.00 97.50 282 GLU A CA 1
ATOM 2193 C C . GLU A 1 282 ? -60.841 -2.293 108.491 1.00 97.50 282 GLU A C 1
ATOM 2195 O O . GLU A 1 282 ? -61.123 -2.473 109.680 1.00 97.50 282 GLU A O 1
ATOM 2200 N N . ARG A 1 283 ? -60.525 -1.074 108.023 1.00 97.12 283 ARG A N 1
ATOM 2201 C CA . ARG A 1 283 ? -60.556 0.151 108.844 1.00 97.12 283 ARG A CA 1
ATOM 2202 C C . ARG A 1 283 ? -61.949 0.449 109.370 1.00 97.12 283 ARG A C 1
ATOM 2204 O O . ARG A 1 283 ? -62.071 0.719 110.559 1.00 97.12 283 ARG A O 1
ATOM 2211 N N . GLU A 1 284 ? -62.974 0.403 108.525 1.00 96.69 284 GLU A N 1
ATOM 2212 C CA . GLU A 1 284 ? -64.370 0.619 108.915 1.00 96.69 284 GLU A CA 1
ATOM 2213 C C . GLU A 1 284 ? -64.811 -0.426 109.945 1.00 96.69 284 GLU A C 1
ATOM 2215 O O . GLU A 1 284 ? -65.397 -0.073 110.965 1.00 96.69 284 GLU A O 1
ATOM 2220 N N . ALA A 1 285 ? -64.439 -1.696 109.757 1.00 95.88 285 ALA A N 1
ATOM 2221 C CA . ALA A 1 285 ? -64.718 -2.757 110.722 1.00 95.88 285 ALA A CA 1
ATOM 2222 C C . ALA A 1 285 ? -64.002 -2.543 112.069 1.00 95.88 285 ALA A C 1
ATOM 2224 O O . ALA A 1 285 ? -64.593 -2.765 113.127 1.00 95.88 285 ALA A O 1
ATOM 2225 N N . VAL A 1 286 ? -62.731 -2.119 112.065 1.00 96.81 286 VAL A N 1
ATOM 2226 C CA . VAL A 1 286 ? -61.984 -1.794 113.295 1.00 96.81 286 VAL A CA 1
ATOM 2227 C C . VAL A 1 286 ? -62.557 -0.551 113.974 1.00 96.81 286 VAL A C 1
ATOM 2229 O O . VAL A 1 286 ? -62.717 -0.553 115.192 1.00 96.81 286 VAL A O 1
ATOM 2232 N N . GLN A 1 287 ? -62.896 0.489 113.209 1.00 94.88 287 GLN A N 1
ATOM 2233 C CA . GLN A 1 287 ? -63.548 1.697 113.715 1.00 94.88 287 GLN A CA 1
ATOM 2234 C C . GLN A 1 287 ? -64.913 1.372 114.325 1.00 94.88 287 GLN A C 1
ATOM 2236 O O . GLN A 1 287 ? -65.188 1.836 115.426 1.00 94.88 287 GLN A O 1
ATOM 2241 N N . GLY A 1 288 ? -65.716 0.521 113.679 1.00 95.12 288 GLY A N 1
ATOM 2242 C CA . GLY A 1 288 ? -66.980 0.013 114.216 1.00 95.12 288 GLY A CA 1
ATOM 2243 C C . GLY A 1 288 ? -66.786 -0.703 115.552 1.00 95.12 288 GLY A C 1
ATOM 2244 O O . GLY A 1 288 ? -67.401 -0.323 116.538 1.00 95.12 288 GLY A O 1
ATOM 2245 N N . LYS A 1 289 ? -65.828 -1.637 115.640 1.00 95.12 289 LYS A N 1
ATOM 2246 C CA . LYS A 1 289 ? -65.479 -2.298 116.915 1.00 95.12 289 LYS A CA 1
ATOM 2247 C C . LYS A 1 289 ? -65.041 -1.308 117.996 1.00 95.12 289 LYS A C 1
ATOM 2249 O O . LYS A 1 289 ? -65.352 -1.505 119.167 1.00 95.12 289 LYS A O 1
ATOM 2254 N N . LEU A 1 290 ? -64.276 -0.277 117.631 1.00 94.44 290 LEU A N 1
ATOM 2255 C CA . LEU A 1 290 ? -63.817 0.749 118.568 1.00 94.44 290 LEU A CA 1
ATOM 2256 C C . LEU A 1 290 ? -64.987 1.617 119.060 1.00 94.44 290 LEU A C 1
ATOM 2258 O O . LEU A 1 290 ? -65.026 1.952 120.240 1.00 94.44 290 LEU A O 1
ATOM 2262 N N . LEU A 1 291 ? -65.942 1.943 118.182 1.00 95.19 291 LEU A N 1
ATOM 2263 C CA . LEU A 1 291 ? -67.190 2.622 118.539 1.00 95.19 291 LEU A CA 1
ATOM 2264 C C . LEU A 1 291 ? -68.056 1.751 119.458 1.00 95.19 291 LEU A C 1
ATOM 2266 O O . LEU A 1 291 ? -68.477 2.253 120.492 1.00 95.19 291 LEU A O 1
ATOM 2270 N N . ASP A 1 292 ? -68.221 0.457 119.170 1.00 93.50 292 ASP A N 1
ATOM 2271 C CA . ASP A 1 292 ? -68.936 -0.488 120.046 1.00 93.50 292 ASP A CA 1
ATOM 2272 C C . ASP A 1 292 ? -68.274 -0.582 121.438 1.00 93.50 292 ASP A C 1
ATOM 2274 O O . ASP A 1 292 ? -68.938 -0.620 122.477 1.00 93.50 292 ASP A O 1
ATOM 2278 N N . LEU A 1 293 ? -66.936 -0.597 121.493 1.00 94.00 293 LEU A N 1
ATOM 2279 C CA . LEU A 1 293 ? -66.166 -0.550 122.742 1.00 94.00 293 LEU A CA 1
ATOM 2280 C C . LEU A 1 293 ? -66.391 0.761 123.503 1.00 94.00 293 LEU A C 1
ATOM 2282 O O . LEU A 1 293 ? -66.545 0.741 124.725 1.00 94.00 293 LEU A O 1
ATOM 2286 N N . LEU A 1 294 ? -66.409 1.900 122.807 1.00 93.69 294 LEU A N 1
ATOM 2287 C CA . LEU A 1 294 ? -66.709 3.194 123.416 1.00 93.69 294 LEU A CA 1
ATOM 2288 C C . LEU A 1 294 ? -68.145 3.236 123.932 1.00 93.69 294 LEU A C 1
ATOM 2290 O O . LEU A 1 294 ? -68.345 3.643 125.069 1.00 93.69 294 LEU A O 1
ATOM 2294 N N . GLU A 1 295 ? -69.116 2.751 123.163 1.00 93.62 295 GLU A N 1
ATOM 2295 C CA . GLU A 1 295 ? -70.521 2.681 123.562 1.00 93.62 295 GLU A CA 1
ATOM 2296 C C . GLU A 1 295 ? -70.696 1.784 124.788 1.00 93.62 295 GLU A C 1
ATOM 2298 O O . GLU A 1 295 ? -71.214 2.234 125.802 1.00 93.62 295 GLU A O 1
ATOM 2303 N N . THR A 1 296 ? -70.159 0.562 124.776 1.00 92.12 296 THR A N 1
ATOM 2304 C CA . THR A 1 296 ? -70.207 -0.342 125.939 1.00 92.12 296 THR A CA 1
ATOM 2305 C C . THR A 1 296 ? -69.490 0.223 127.167 1.00 92.12 296 THR A C 1
ATOM 2307 O O . THR A 1 296 ? -69.956 0.028 128.293 1.00 92.12 296 THR A O 1
ATOM 2310 N N . THR A 1 297 ? -68.376 0.942 126.991 1.00 91.00 297 THR A N 1
ATOM 2311 C CA . THR A 1 297 ? -67.662 1.596 128.099 1.00 91.00 297 THR A CA 1
ATOM 2312 C C . THR A 1 297 ? -68.448 2.792 128.633 1.00 91.00 297 THR A C 1
ATOM 2314 O O . THR A 1 297 ? -68.593 2.911 129.847 1.00 91.00 297 THR A O 1
ATOM 2317 N N . CYS A 1 298 ? -69.008 3.632 127.759 1.00 91.69 298 CYS A N 1
ATOM 2318 C CA . CYS A 1 298 ? -69.914 4.721 128.120 1.00 91.69 298 CYS A CA 1
ATOM 2319 C C . CYS A 1 298 ? -71.154 4.186 128.838 1.00 91.69 298 CYS A C 1
ATOM 2321 O O . CYS A 1 298 ? -71.434 4.656 129.931 1.00 91.69 298 CYS A O 1
ATOM 2323 N N . SER A 1 299 ? -71.822 3.147 128.327 1.00 89.50 299 SER A N 1
ATOM 2324 C CA . SER A 1 299 ? -72.952 2.493 129.000 1.00 89.50 299 SER A CA 1
ATOM 2325 C C . SER A 1 299 ? -72.554 1.913 130.358 1.00 89.50 299 SER A C 1
ATOM 2327 O O . SER A 1 299 ? -73.295 2.060 131.326 1.00 89.50 299 SER A O 1
ATOM 2329 N N . ARG A 1 300 ? -71.373 1.286 130.490 1.00 88.50 300 ARG A N 1
ATOM 2330 C CA . ARG A 1 300 ? -70.863 0.833 131.800 1.00 88.50 300 ARG A CA 1
ATOM 2331 C C . ARG A 1 300 ? -70.638 1.999 132.752 1.00 88.50 300 ARG A C 1
ATOM 2333 O O . ARG A 1 300 ? -71.012 1.885 133.916 1.00 88.50 300 ARG A O 1
ATOM 2340 N N . ILE A 1 301 ? -70.027 3.090 132.293 1.00 86.56 301 ILE A N 1
ATOM 2341 C CA . ILE A 1 301 ? -69.831 4.307 133.089 1.00 86.56 301 ILE A CA 1
ATOM 2342 C C . ILE A 1 301 ? -71.183 4.907 133.476 1.00 86.56 301 ILE A C 1
ATOM 2344 O O . ILE A 1 301 ? -71.367 5.209 134.643 1.00 86.56 301 ILE A O 1
ATOM 2348 N N . GLU A 1 302 ? -72.146 5.021 132.564 1.00 84.81 302 GLU A N 1
ATOM 2349 C CA . GLU A 1 302 ? -73.503 5.496 132.851 1.00 84.81 302 GLU A CA 1
ATOM 2350 C C . GLU A 1 302 ? -74.180 4.633 133.915 1.00 84.81 302 GLU A C 1
ATOM 2352 O O . GLU A 1 302 ? -74.680 5.171 134.897 1.00 84.81 302 GLU A O 1
ATOM 2357 N N . VAL A 1 303 ? -74.122 3.302 133.797 1.00 81.88 303 VAL A N 1
ATOM 2358 C CA . VAL A 1 303 ? -74.633 2.377 134.822 1.00 81.88 303 VAL A CA 1
ATOM 2359 C C . VAL A 1 303 ? -73.901 2.563 136.155 1.00 81.88 303 VAL A C 1
ATOM 2361 O O . VAL A 1 303 ? -74.537 2.547 137.205 1.00 81.88 303 VAL A O 1
ATOM 2364 N N . SER A 1 304 ? -72.585 2.785 136.131 1.00 79.88 304 SER A N 1
ATOM 2365 C CA . SER A 1 304 ? -71.760 2.956 137.336 1.00 79.88 304 SER A CA 1
ATOM 2366 C C . SER A 1 304 ? -72.033 4.299 138.023 1.00 79.88 304 SER A C 1
ATOM 2368 O O . SER A 1 304 ? -72.216 4.341 139.231 1.00 79.88 304 SER A O 1
ATOM 2370 N N . VAL A 1 305 ? -72.159 5.388 137.261 1.00 76.69 305 VAL A N 1
ATOM 2371 C CA . VAL A 1 305 ? -72.485 6.745 137.734 1.00 76.69 305 VAL A CA 1
ATOM 2372 C C . VAL A 1 305 ? -73.942 6.838 138.198 1.00 76.69 305 VAL A C 1
ATOM 2374 O O . VAL A 1 305 ? -74.237 7.534 139.168 1.00 76.69 305 VAL A O 1
ATOM 2377 N N . LEU A 1 306 ? -74.866 6.121 137.552 1.00 67.56 306 LEU A N 1
ATOM 2378 C CA . LEU A 1 306 ? -76.249 5.988 138.018 1.00 67.56 306 LEU A CA 1
ATOM 2379 C C . LEU A 1 306 ? -76.352 5.091 139.265 1.00 67.56 306 LEU A C 1
ATOM 2381 O O . LEU A 1 306 ? -77.236 5.324 140.085 1.00 67.56 306 LEU A O 1
ATOM 2385 N N . SER A 1 307 ? -75.439 4.128 139.445 1.00 60.31 307 SER A N 1
ATOM 2386 C CA . SER A 1 307 ? -75.333 3.278 140.643 1.00 60.31 307 SER A CA 1
ATOM 2387 C C . SER A 1 307 ? -74.586 3.944 141.810 1.00 60.31 307 SER A C 1
ATOM 2389 O O . SER A 1 307 ? -74.837 3.589 142.959 1.00 60.31 307 SER A O 1
ATOM 2391 N N . GLU A 1 308 ? -73.680 4.889 141.542 1.00 49.78 308 GLU A N 1
ATOM 2392 C CA . GLU A 1 308 ? -72.938 5.678 142.540 1.00 49.78 308 GLU A CA 1
ATOM 2393 C C . GLU A 1 308 ? -73.575 7.041 142.827 1.00 49.78 308 GLU A C 1
ATOM 2395 O O . GLU A 1 308 ? -73.039 7.818 143.615 1.00 49.78 308 GLU A O 1
ATOM 2400 N N . ARG A 1 309 ? -74.758 7.337 142.272 1.00 43.19 309 ARG A N 1
ATOM 2401 C CA . ARG A 1 309 ? -75.631 8.330 142.895 1.00 43.19 309 ARG A CA 1
ATOM 2402 C C . ARG A 1 309 ? -76.129 7.729 144.211 1.00 43.19 309 ARG A C 1
ATOM 2404 O O . ARG A 1 309 ? -77.005 6.863 144.162 1.00 43.19 309 ARG A O 1
ATOM 2411 N N . PRO A 1 310 ? -75.653 8.183 145.391 1.00 43.34 310 PRO A N 1
ATOM 2412 C CA . PRO A 1 310 ? -76.434 7.981 146.592 1.00 43.34 310 PRO A CA 1
ATOM 2413 C C . PRO A 1 310 ? -77.830 8.503 146.278 1.00 43.34 310 PRO A C 1
ATOM 2415 O O . PRO A 1 310 ? -77.986 9.581 145.693 1.00 43.34 310 PRO A O 1
ATOM 2418 N N . ALA A 1 311 ? -78.836 7.721 146.648 1.00 44.44 311 ALA A N 1
ATOM 2419 C CA . ALA A 1 311 ? -80.150 8.252 146.918 1.00 44.44 311 ALA A CA 1
ATOM 2420 C C . ALA A 1 311 ? -79.965 9.390 147.932 1.00 44.44 311 ALA A C 1
ATOM 2422 O O . ALA A 1 311 ? -80.004 9.191 149.143 1.00 44.44 311 ALA A O 1
ATOM 2423 N N . VAL A 1 312 ? -79.700 10.602 147.442 1.00 43.00 312 VAL A N 1
ATOM 2424 C CA . VAL A 1 312 ? -80.049 11.809 148.163 1.00 43.00 312 VAL A CA 1
ATOM 2425 C C . VAL A 1 312 ? -81.557 11.800 148.082 1.00 43.00 312 VAL A C 1
ATOM 2427 O O . VAL A 1 312 ? -82.155 12.249 147.105 1.00 43.00 312 VAL A O 1
ATOM 2430 N N . CYS A 1 313 ? -82.142 11.154 149.086 1.00 44.94 313 CYS A N 1
ATOM 2431 C CA . CYS A 1 313 ? -83.523 11.305 149.463 1.00 44.94 313 CYS A CA 1
ATOM 2432 C C . CYS A 1 313 ? -83.778 12.807 149.589 1.00 44.94 313 CYS A C 1
ATOM 2434 O O . CYS A 1 313 ? -83.481 13.441 150.599 1.00 44.94 313 CYS A O 1
ATOM 2436 N N . ILE A 1 314 ? -84.278 13.381 148.504 1.00 45.53 314 ILE A N 1
ATOM 2437 C CA . ILE A 1 314 ? -85.143 14.537 148.566 1.00 45.53 314 ILE A CA 1
ATOM 2438 C C . ILE A 1 314 ? -86.458 13.994 149.132 1.00 45.53 314 ILE A C 1
ATOM 2440 O O . ILE A 1 314 ? -87.121 13.193 148.476 1.00 45.53 314 ILE A O 1
ATOM 2444 N N . ASN A 1 315 ? -86.777 14.472 150.338 1.00 39.44 315 ASN A N 1
ATOM 2445 C CA . ASN A 1 315 ? -88.038 14.408 151.088 1.00 39.44 315 ASN A CA 1
ATOM 2446 C C . ASN A 1 315 ? -88.137 13.392 152.236 1.00 39.44 315 ASN A C 1
ATOM 2448 O O . ASN A 1 315 ? -87.971 12.193 152.046 1.00 39.44 315 ASN A O 1
ATOM 2452 N N . ALA A 1 316 ? -88.416 13.982 153.408 1.00 34.62 316 ALA A N 1
ATOM 2453 C CA . ALA A 1 316 ? -89.567 13.715 154.279 1.00 34.62 316 ALA A CA 1
ATOM 2454 C C . ALA A 1 316 ? -89.990 12.256 154.487 1.00 34.62 316 ALA A C 1
ATOM 2456 O O . ALA A 1 316 ? -90.454 11.622 153.516 1.00 34.62 316 ALA A O 1
#

Radius of gyration: 94.28 Å; chains: 1; bounding box: 187×60×279 Å

InterPro domains:
  IPR038835 Giardin subunit beta-like [PTHR37027] (97-306)

Organism: Noctiluca scintillans (NCBI:txid2966)

pLDDT: mean 80.27, std 23.35, range [33.03, 98.75]